Protein AF-A0AAD5QPG5-F1 (afdb_monomer)

Mean predicted aligned error: 18.12 Å

Secondary structure (DSSP, 8-state):
----PPP-TTTTT-----TTEEEEEETTEEEEEEPTTEEESSSSEEE--SS---SSGGGS-TTEEEETTEEEEPTTEEESSSSEEE--HHHH-TTSS-TTEEEEEETTEEEEEEPTTEEESSSSEEE--------S----------S------------TT--EEEEE-TTS-EEEEE-

Nearest PDB structures (foldseek):
  6pol-assembly3_F  TM=3.328E-01  e=3.725E-08  Homo sapiens
  6pog-assembly1_B  TM=3.801E-01  e=4.216E-07  Homo sapiens
  5fm9-assembly1_A-2  TM=3.749E-01  e=2.981E-07  Homo sapiens
  5fma-assembly2_B  TM=3.651E-01  e=1.893E-06  Homo sapiens
  5fma-assembly1_A  TM=3.659E-01  e=2.837E-06  Homo sapiens

Radius of gyration: 33.62 Å; Cα contacts (8 Å, |Δi|>4): 280; chains: 1; bounding box: 67×46×99 Å

Foldseek 3Di:
DPPPDADFCQVVVVDQFDPQWDWAGDRPGIATGGHQQWDDRRNDTDGNDNDQQPCDPPQFDPQWDDDSSQTDGHAQWDDRRNDTDGDFCVVVPVLPFDPQWDWAGDRNGIATGGHPQWDDRRRDTDGDPPPPPPPDDDDDDDDPDDDDDDDDDDDDDDDPDWDWDWDQDPVRDTDTDTD

Sequence (179 aa):
MNKCADIDECRGYTAVCDRNAWCTNTIGSYQCECMAAYRGDGSHCTFVGLGRSSLDCRDCSPNATCENGICQCKPGFEGDGFNCTDVNECFRMPYACDKNAECLNREGSYICSCLPGYAGNGYNCTKTKIANNFGTTDAMEDHVISSLIWKHVSKCVRLQTFWLELAIGSNGTILIILR

pLDDT: mean 76.16, std 22.29, range [29.84, 98.25]

Solvent-accessible surface area (backbone atoms only — not comparable to full-atom values): 11162 Å² total; per-residue (Å²): 134,89,74,84,74,73,72,55,35,61,81,68,70,70,55,79,53,20,97,52,31,48,70,45,66,44,92,86,49,69,48,42,44,37,33,92,34,34,47,63,78,4,54,52,45,47,83,62,40,99,65,85,56,36,85,51,63,83,68,38,18,94,48,29,46,68,57,97,28,42,42,38,41,34,80,3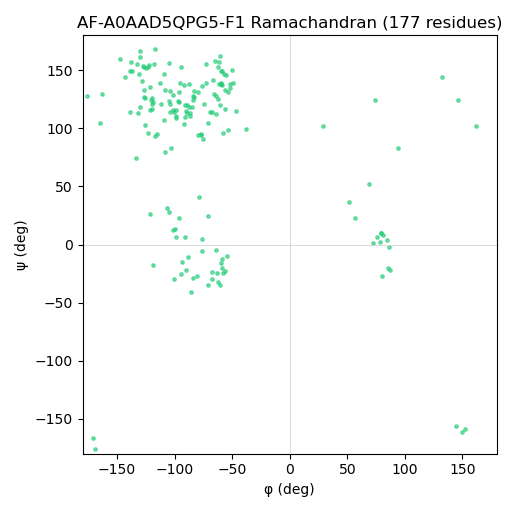9,34,43,69,76,4,51,56,39,44,67,43,53,49,59,77,75,33,90,71,73,36,20,94,54,26,48,67,43,66,44,91,47,39,69,47,39,43,36,34,94,66,34,45,65,73,3,61,52,50,43,76,52,86,72,73,74,91,60,70,98,78,80,78,90,74,89,77,82,89,80,87,82,90,81,88,86,83,88,81,89,79,93,62,90,94,54,58,78,50,78,46,74,46,99,84,74,48,76,48,79,50,86,98

Structure (mmCIF, N/CA/C/O backbone):
data_AF-A0AAD5QPG5-F1
#
_entry.id   AF-A0AAD5QPG5-F1
#
loop_
_atom_site.group_PDB
_atom_site.id
_atom_site.type_symbol
_atom_site.label_atom_id
_atom_site.label_alt_id
_atom_site.label_comp_id
_atom_site.label_asym_id
_atom_site.label_entity_id
_atom_site.label_seq_id
_atom_site.pdbx_PDB_ins_code
_atom_site.Cartn_x
_atom_site.Cartn_y
_atom_site.Cartn_z
_atom_site.occupancy
_atom_site.B_iso_or_equiv
_atom_site.auth_seq_id
_atom_site.auth_comp_id
_atom_site.auth_asym_id
_atom_site.auth_atom_id
_atom_site.pdbx_PDB_model_num
ATOM 1 N N . MET A 1 1 ? 42.493 4.218 -49.058 1.00 46.00 1 MET A N 1
ATOM 2 C CA . MET A 1 1 ? 41.850 4.348 -47.733 1.00 46.00 1 MET A CA 1
ATOM 3 C C . 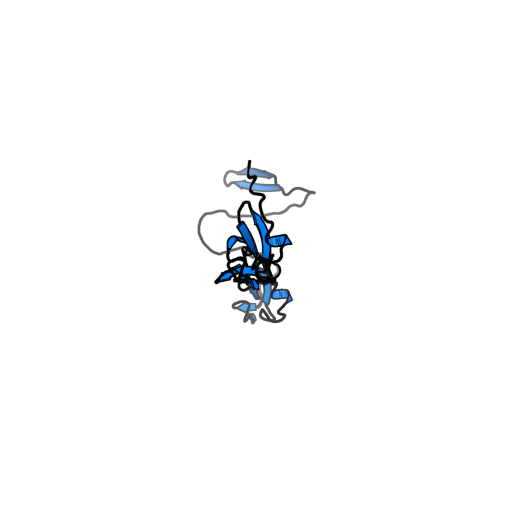MET A 1 1 ? 40.455 3.753 -47.832 1.00 46.00 1 MET A C 1
ATOM 5 O O . MET A 1 1 ? 39.558 4.441 -48.299 1.00 46.00 1 MET A O 1
ATOM 9 N N . ASN A 1 2 ? 40.270 2.489 -47.446 1.00 60.56 2 ASN A N 1
ATOM 10 C CA . ASN A 1 2 ? 38.920 1.956 -47.255 1.00 60.56 2 ASN A CA 1
ATOM 11 C C . ASN A 1 2 ? 38.420 2.492 -45.918 1.00 60.56 2 ASN A C 1
ATOM 13 O O . ASN A 1 2 ? 38.755 1.955 -44.865 1.00 60.56 2 ASN A O 1
ATOM 17 N N . LYS A 1 3 ? 37.692 3.609 -45.957 1.00 68.69 3 LYS A N 1
ATOM 18 C CA . LYS A 1 3 ? 36.886 4.011 -44.809 1.00 68.69 3 LYS A CA 1
ATOM 19 C C . LYS A 1 3 ? 35.732 3.022 -44.748 1.00 68.69 3 LYS A C 1
ATOM 21 O O . LYS A 1 3 ? 34.846 3.075 -45.594 1.00 68.69 3 LYS A O 1
ATOM 26 N N . CYS A 1 4 ? 35.796 2.092 -43.802 1.00 79.50 4 CYS A N 1
ATOM 27 C CA . CYS A 1 4 ? 34.631 1.294 -43.459 1.00 79.50 4 CYS A CA 1
ATOM 28 C C . CYS A 1 4 ? 33.597 2.274 -42.898 1.00 79.50 4 CYS A C 1
ATOM 30 O O . CYS A 1 4 ? 33.862 2.927 -41.886 1.00 79.50 4 CYS A O 1
ATOM 32 N N . ALA A 1 5 ? 32.504 2.472 -43.628 1.00 85.38 5 ALA A N 1
ATOM 33 C CA . ALA A 1 5 ? 31.367 3.222 -43.128 1.00 85.38 5 ALA A CA 1
ATOM 34 C C . ALA A 1 5 ? 30.521 2.262 -42.297 1.00 85.38 5 ALA A C 1
ATOM 36 O O . ALA A 1 5 ? 30.254 1.143 -42.735 1.00 85.38 5 ALA A O 1
ATOM 37 N N . ASP A 1 6 ? 30.150 2.705 -41.104 1.00 90.31 6 ASP A N 1
ATOM 38 C CA . ASP A 1 6 ? 29.214 1.986 -40.254 1.00 90.31 6 ASP A CA 1
ATOM 39 C C . ASP A 1 6 ? 27.854 1.867 -40.954 1.00 90.31 6 ASP A C 1
ATOM 41 O O . ASP A 1 6 ? 27.405 2.813 -41.614 1.00 90.31 6 ASP A O 1
ATOM 45 N N . ILE A 1 7 ? 27.232 0.697 -40.851 1.00 90.00 7 ILE A N 1
ATOM 46 C CA . ILE A 1 7 ? 25.901 0.450 -41.401 1.00 90.00 7 ILE A CA 1
ATOM 47 C C . ILE A 1 7 ? 24.920 0.654 -40.258 1.00 90.00 7 ILE A C 1
ATOM 49 O O . ILE A 1 7 ? 25.023 -0.022 -39.254 1.00 90.00 7 ILE A O 1
ATOM 53 N N . ASP A 1 8 ? 23.955 1.557 -40.423 1.00 91.81 8 ASP A N 1
ATOM 54 C CA . ASP A 1 8 ? 22.910 1.749 -39.416 1.00 91.81 8 ASP A CA 1
ATOM 55 C C . ASP A 1 8 ? 21.843 0.655 -39.557 1.00 91.81 8 ASP A C 1
ATOM 57 O O . ASP A 1 8 ? 20.918 0.774 -40.373 1.00 91.81 8 ASP A O 1
ATOM 61 N N . GLU A 1 9 ? 21.967 -0.430 -38.787 1.00 93.81 9 GLU A N 1
ATOM 62 C CA . GLU A 1 9 ? 21.029 -1.556 -38.873 1.00 93.81 9 GLU A CA 1
ATOM 63 C C . GLU A 1 9 ? 19.614 -1.195 -38.393 1.00 93.81 9 GLU A C 1
ATOM 65 O O . GLU A 1 9 ? 18.638 -1.816 -38.831 1.00 93.81 9 GLU A O 1
ATOM 70 N N . CYS A 1 10 ? 19.479 -0.165 -37.547 1.00 93.38 10 CYS A N 1
ATOM 71 C CA . CYS A 1 10 ? 18.187 0.329 -37.071 1.00 93.38 10 CYS A CA 1
ATOM 72 C C . CYS A 1 10 ? 17.409 1.053 -38.183 1.00 93.38 10 CYS A C 1
ATOM 74 O O . CYS A 1 10 ? 16.182 0.957 -38.242 1.00 93.38 10 CYS A O 1
ATOM 76 N N . ARG A 1 11 ? 18.100 1.759 -39.090 1.00 89.75 11 ARG A N 1
ATOM 77 C CA . ARG A 1 11 ? 17.489 2.395 -40.278 1.00 89.75 11 ARG A CA 1
ATOM 78 C C . ARG A 1 11 ? 17.339 1.445 -41.458 1.00 89.75 11 ARG A C 1
ATOM 80 O O . ARG A 1 11 ? 16.443 1.630 -42.277 1.00 89.75 11 ARG A O 1
ATOM 87 N N . GLY A 1 12 ? 18.223 0.454 -41.554 1.00 80.31 12 GLY A N 1
ATOM 88 C CA . GLY A 1 12 ? 18.212 -0.562 -42.606 1.00 80.31 12 GLY A CA 1
ATOM 89 C C . GLY A 1 12 ? 17.138 -1.641 -42.439 1.00 80.31 12 GLY A C 1
ATOM 90 O O . GLY A 1 12 ? 16.997 -2.475 -43.330 1.00 80.31 12 GLY A O 1
ATOM 91 N N . TYR A 1 13 ? 16.392 -1.637 -41.325 1.00 74.06 13 TYR A N 1
ATOM 92 C CA . TYR A 1 13 ? 15.433 -2.683 -40.934 1.00 74.06 13 TYR A CA 1
ATOM 93 C C . TYR A 1 13 ? 16.050 -4.092 -40.843 1.00 74.06 13 TYR A C 1
ATOM 95 O O . TYR A 1 13 ? 15.342 -5.092 -40.944 1.00 74.06 13 TYR A O 1
ATOM 103 N N . THR A 1 14 ? 17.370 -4.183 -40.658 1.00 85.19 14 THR A N 1
ATOM 104 C CA . THR A 1 14 ? 18.089 -5.450 -40.452 1.00 85.19 14 THR A CA 1
ATOM 105 C C . THR A 1 14 ? 18.269 -5.780 -38.973 1.00 85.19 14 THR A C 1
ATOM 107 O O . THR A 1 14 ? 18.586 -6.921 -38.642 1.00 85.19 14 THR A O 1
ATOM 110 N N . ALA A 1 15 ? 18.061 -4.806 -38.081 1.00 87.81 15 ALA A N 1
ATOM 111 C CA . ALA A 1 15 ? 18.028 -5.037 -36.646 1.00 87.81 15 ALA A CA 1
ATOM 112 C C . ALA A 1 15 ? 16.831 -5.915 -36.242 1.00 87.81 15 ALA A C 1
ATOM 114 O O . ALA A 1 15 ? 15.687 -5.625 -36.597 1.00 87.81 15 ALA A O 1
ATOM 115 N N . VAL A 1 16 ? 17.088 -6.970 -35.464 1.00 91.00 16 VAL A N 1
ATOM 116 C CA . VAL A 1 16 ? 16.058 -7.879 -34.938 1.00 91.00 16 VAL A CA 1
ATOM 117 C C . VAL A 1 16 ? 15.804 -7.544 -33.468 1.00 91.00 16 VAL A C 1
ATOM 119 O O . VAL A 1 16 ? 16.375 -8.157 -32.571 1.00 91.00 16 VAL A O 1
ATOM 122 N N . CYS A 1 17 ? 14.959 -6.543 -33.227 1.00 94.31 17 CYS A N 1
ATOM 123 C CA . CYS A 1 17 ? 14.482 -6.194 -31.888 1.00 94.31 17 CYS A CA 1
ATOM 124 C C . CYS A 1 17 ? 13.034 -6.662 -31.681 1.00 94.31 17 CYS A C 1
ATOM 126 O O . CYS A 1 17 ? 12.265 -6.788 -32.639 1.00 94.31 17 CYS A O 1
ATOM 128 N N . ASP A 1 18 ? 12.639 -6.867 -30.424 1.00 95.56 18 ASP A N 1
ATOM 129 C CA . ASP A 1 18 ? 11.234 -7.057 -30.065 1.00 95.56 18 ASP A CA 1
ATOM 130 C C . ASP A 1 18 ? 10.413 -5.820 -30.474 1.00 95.56 18 ASP A C 1
ATOM 132 O O . ASP A 1 18 ? 10.892 -4.684 -30.423 1.00 95.56 18 ASP A O 1
ATOM 136 N N . ARG A 1 19 ? 9.134 -6.013 -30.815 1.00 93.38 19 ARG A N 1
ATOM 137 C CA . ARG A 1 19 ? 8.192 -4.913 -31.109 1.00 93.38 19 ARG A CA 1
ATOM 138 C C . ARG A 1 19 ? 8.067 -3.891 -29.972 1.00 93.38 19 ARG A C 1
ATOM 140 O O . ARG A 1 19 ? 7.634 -2.769 -30.213 1.00 93.38 19 ARG A O 1
ATOM 147 N N . ASN A 1 20 ? 8.400 -4.289 -28.746 1.00 93.44 20 ASN A N 1
ATOM 148 C CA . ASN A 1 20 ? 8.376 -3.454 -27.555 1.00 93.44 20 ASN A CA 1
ATOM 149 C C . ASN A 1 20 ? 9.796 -3.065 -27.101 1.00 93.44 20 ASN A C 1
ATOM 151 O O . ASN A 1 20 ? 10.021 -2.899 -25.903 1.00 93.44 20 ASN A O 1
ATOM 155 N N . ALA A 1 21 ? 10.752 -2.922 -28.025 1.00 94.81 21 ALA A N 1
ATOM 156 C CA . ALA A 1 21 ? 12.109 -2.433 -27.770 1.00 94.81 21 ALA A CA 1
ATOM 157 C C . ALA A 1 21 ? 12.501 -1.255 -28.686 1.00 94.81 21 ALA A C 1
ATOM 159 O O . ALA A 1 21 ? 12.007 -1.120 -29.805 1.00 94.81 21 ALA A O 1
ATOM 160 N N . TRP A 1 22 ? 13.405 -0.397 -28.209 1.00 94.25 22 TRP A N 1
ATOM 161 C CA . TRP A 1 22 ? 14.096 0.629 -28.989 1.00 94.25 22 TRP A CA 1
ATOM 162 C C . TRP A 1 22 ? 15.420 0.087 -29.533 1.00 94.25 22 TRP A C 1
ATOM 164 O O . TRP A 1 22 ? 16.165 -0.574 -28.814 1.00 94.25 22 TRP A O 1
ATOM 174 N N . CYS A 1 23 ? 15.722 0.400 -30.793 1.00 95.69 23 CYS A N 1
ATOM 175 C CA . CYS A 1 23 ? 16.995 0.069 -31.430 1.00 95.69 23 CYS A CA 1
ATOM 176 C C . CYS A 1 23 ? 17.946 1.265 -31.358 1.00 95.69 23 CYS A C 1
ATOM 178 O O . CYS A 1 23 ? 17.571 2.377 -31.737 1.00 95.69 23 CYS A O 1
ATOM 180 N N . THR A 1 24 ? 19.179 1.024 -30.919 1.00 95.50 24 THR A N 1
ATOM 181 C CA . THR A 1 24 ? 20.271 2.000 -30.925 1.00 95.50 24 THR A CA 1
ATOM 182 C C . THR A 1 24 ? 21.414 1.467 -31.776 1.00 95.50 24 THR A C 1
ATOM 184 O O . THR A 1 24 ? 21.963 0.403 -31.490 1.00 95.50 24 THR A O 1
ATOM 187 N N . ASN A 1 25 ? 21.778 2.211 -32.820 1.00 94.12 25 ASN A N 1
ATOM 188 C CA . ASN A 1 25 ? 22.908 1.867 -33.673 1.00 94.12 25 ASN A CA 1
ATOM 189 C C . ASN A 1 25 ? 24.234 2.119 -32.944 1.00 94.12 25 ASN A C 1
ATOM 191 O O . ASN A 1 25 ? 24.401 3.146 -32.280 1.00 94.12 25 ASN A O 1
ATOM 195 N N . THR A 1 26 ? 25.189 1.212 -33.099 1.00 93.75 26 THR A N 1
ATOM 196 C CA . THR A 1 26 ? 26.534 1.312 -32.523 1.00 93.75 26 THR A CA 1
ATOM 197 C C . THR A 1 26 ? 27.581 1.054 -33.604 1.00 93.75 26 THR A C 1
ATOM 199 O O . THR A 1 26 ? 27.287 0.489 -34.643 1.00 93.75 26 THR A O 1
ATOM 202 N N . ILE A 1 27 ? 28.835 1.455 -33.392 1.00 92.38 27 ILE A N 1
ATOM 203 C CA . ILE A 1 27 ? 29.861 1.210 -34.415 1.00 92.38 27 ILE A CA 1
ATOM 204 C C . ILE A 1 27 ? 30.113 -0.300 -34.533 1.00 92.38 27 ILE A C 1
ATOM 206 O O . ILE A 1 27 ? 30.642 -0.914 -33.604 1.00 92.38 27 ILE A O 1
ATOM 210 N N . GLY A 1 28 ? 29.775 -0.873 -35.687 1.00 89.12 28 GLY A N 1
ATOM 211 C CA . GLY A 1 28 ? 29.936 -2.288 -36.008 1.00 89.12 28 GLY A CA 1
ATOM 212 C C . GLY A 1 28 ? 28.848 -3.220 -35.463 1.00 89.12 28 GLY A C 1
ATOM 213 O O . GLY A 1 28 ? 29.053 -4.433 -35.530 1.00 89.12 28 GLY A O 1
ATOM 214 N N . SER A 1 29 ? 27.752 -2.699 -34.893 1.00 92.06 29 SER A N 1
ATOM 215 C CA . SER A 1 29 ? 26.613 -3.492 -34.395 1.00 92.06 29 SER A CA 1
ATOM 216 C C . SER A 1 29 ? 25.413 -2.597 -34.049 1.00 92.06 29 SER A C 1
ATOM 218 O O . SER A 1 29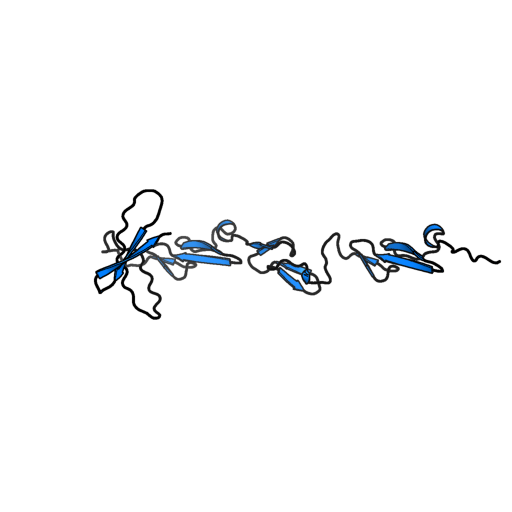 ? 25.493 -1.379 -34.071 1.00 92.06 29 SER A O 1
ATOM 220 N N . TYR A 1 30 ? 24.345 -3.177 -33.516 1.00 94.25 30 TYR A N 1
ATOM 221 C CA . TYR A 1 30 ? 23.256 -2.454 -32.860 1.00 94.25 30 TYR A CA 1
ATOM 222 C C . TYR A 1 30 ? 22.940 -3.059 -31.486 1.00 94.25 30 TYR A C 1
ATOM 224 O O . TYR A 1 30 ? 23.392 -4.157 -31.150 1.00 94.25 30 TYR A O 1
ATOM 232 N N . GLN A 1 31 ? 22.169 -2.330 -30.681 1.00 95.12 31 GLN A N 1
ATOM 233 C CA . GLN A 1 31 ? 21.637 -2.778 -29.395 1.00 95.12 31 GLN A CA 1
ATOM 234 C C . GLN A 1 31 ? 20.126 -2.555 -29.343 1.00 95.12 31 GLN A C 1
ATOM 236 O O . GLN A 1 31 ? 19.629 -1.530 -29.811 1.00 95.12 31 GLN A O 1
ATOM 241 N N . CYS A 1 32 ? 19.404 -3.506 -28.753 1.00 96.50 32 CYS A N 1
ATOM 242 C CA . CYS A 1 32 ? 17.973 -3.401 -28.492 1.00 96.50 32 CYS A CA 1
ATOM 243 C C . CYS A 1 32 ? 17.746 -3.220 -26.987 1.00 96.50 32 CYS A C 1
ATOM 245 O O . CYS A 1 32 ? 18.293 -3.973 -26.184 1.00 96.50 32 CYS A O 1
ATOM 247 N N . GLU A 1 33 ? 16.909 -2.264 -26.601 1.00 93.56 33 GLU A N 1
ATOM 248 C CA . GLU A 1 33 ? 16.535 -2.026 -25.205 1.00 93.56 33 GLU A CA 1
ATOM 249 C C . GLU A 1 33 ? 15.012 -2.040 -25.074 1.00 93.56 33 GLU A C 1
ATOM 251 O O . GLU A 1 33 ? 14.323 -1.323 -25.796 1.00 93.56 33 GLU A O 1
ATOM 256 N N . CYS A 1 34 ? 14.457 -2.857 -24.173 1.00 91.38 34 CYS A N 1
ATOM 257 C CA . CYS A 1 34 ? 13.007 -2.902 -23.980 1.00 91.38 34 CYS A CA 1
ATOM 258 C C . CYS A 1 34 ? 12.457 -1.521 -23.581 1.00 91.38 34 CYS A C 1
ATOM 260 O O . CYS A 1 34 ? 13.012 -0.836 -22.722 1.00 91.38 34 CYS A O 1
ATOM 262 N N . MET A 1 35 ? 11.327 -1.139 -24.176 1.00 87.88 35 MET A N 1
ATOM 263 C CA . MET A 1 35 ? 10.617 0.098 -23.865 1.00 87.88 35 MET A CA 1
ATOM 264 C C . MET A 1 35 ? 10.170 0.122 -22.398 1.00 87.88 35 MET A C 1
ATOM 266 O O . MET A 1 35 ? 10.061 -0.914 -21.731 1.00 87.88 35 MET A O 1
ATOM 270 N N . ALA A 1 36 ? 9.839 1.316 -21.900 1.00 80.62 36 ALA A N 1
ATOM 271 C CA . ALA A 1 36 ? 9.205 1.465 -20.593 1.00 80.62 36 ALA A CA 1
ATOM 272 C C . ALA A 1 36 ? 8.013 0.504 -20.465 1.00 80.62 36 ALA A C 1
ATOM 274 O O . ALA A 1 36 ? 7.247 0.353 -21.415 1.00 80.62 36 ALA A O 1
ATOM 275 N N . ALA A 1 37 ? 7.864 -0.122 -19.293 1.00 72.81 37 ALA A N 1
ATOM 276 C CA . ALA A 1 37 ? 6.900 -1.192 -19.017 1.00 72.81 37 ALA A CA 1
ATOM 277 C C . ALA A 1 37 ? 7.223 -2.582 -19.573 1.00 72.81 37 ALA A C 1
ATOM 279 O O . ALA A 1 37 ? 6.384 -3.469 -19.427 1.00 72.81 37 ALA A O 1
ATOM 280 N N . TYR A 1 38 ? 8.397 -2.805 -20.167 1.00 81.50 38 TYR A N 1
ATOM 281 C CA . TYR A 1 38 ? 8.808 -4.112 -20.678 1.00 81.50 38 TYR A CA 1
ATOM 282 C C . TYR A 1 38 ? 10.185 -4.535 -20.144 1.00 81.50 38 TYR A C 1
ATOM 284 O O . TYR A 1 38 ? 11.024 -3.708 -19.769 1.00 81.50 38 TYR A O 1
ATOM 292 N N . ARG A 1 39 ? 10.423 -5.850 -20.083 1.00 82.69 39 ARG A N 1
ATOM 293 C CA . ARG A 1 39 ? 11.698 -6.450 -19.655 1.00 82.69 39 ARG A CA 1
ATOM 294 C C . ARG A 1 39 ? 12.077 -7.638 -20.525 1.00 82.69 39 ARG A C 1
ATOM 296 O O . ARG A 1 39 ? 11.200 -8.346 -21.009 1.00 82.69 39 ARG A O 1
ATOM 303 N N . GLY A 1 40 ? 13.381 -7.847 -20.668 1.00 86.56 40 GLY A N 1
ATOM 304 C CA . GLY A 1 40 ? 13.965 -8.927 -21.450 1.00 86.56 40 GLY A CA 1
ATOM 305 C C . GLY A 1 40 ? 15.310 -8.521 -22.043 1.00 86.56 40 GLY A C 1
ATOM 306 O O . GLY A 1 40 ? 15.927 -7.568 -21.569 1.00 86.56 40 GLY A O 1
ATOM 307 N N . ASP A 1 41 ? 15.760 -9.241 -23.065 1.00 89.69 41 ASP A N 1
ATOM 308 C CA . ASP A 1 41 ? 17.069 -9.046 -23.707 1.00 89.69 41 ASP A CA 1
ATOM 309 C C . ASP A 1 41 ? 17.042 -8.061 -24.894 1.00 89.69 41 ASP A C 1
ATOM 311 O O . ASP A 1 41 ? 18.031 -7.912 -25.607 1.00 89.69 41 ASP A O 1
ATOM 315 N N . GLY A 1 42 ? 15.903 -7.401 -25.126 1.00 92.19 42 GLY A N 1
ATOM 316 C CA . GLY A 1 42 ? 15.689 -6.490 -26.252 1.00 92.19 42 GLY A CA 1
ATOM 317 C C . GLY A 1 42 ? 15.235 -7.179 -27.545 1.00 92.19 42 GLY A C 1
ATOM 318 O O . GLY A 1 42 ? 14.619 -6.522 -28.382 1.00 92.19 42 GLY A O 1
ATOM 319 N N . SER A 1 43 ? 15.458 -8.489 -27.693 1.00 92.31 43 SER A N 1
ATOM 320 C CA . SER A 1 43 ? 14.916 -9.319 -28.784 1.00 92.31 43 SER A CA 1
ATOM 321 C C . SER A 1 43 ? 13.609 -10.022 -28.395 1.00 92.31 43 SER A C 1
ATOM 323 O O . SER A 1 43 ? 12.752 -10.269 -29.243 1.00 92.31 43 SER A O 1
ATOM 325 N N . HIS A 1 44 ? 13.423 -10.248 -27.094 1.00 90.88 44 HIS A N 1
ATOM 326 C CA . HIS A 1 44 ? 12.192 -10.714 -26.475 1.00 90.88 44 HIS A CA 1
ATOM 327 C C . HIS A 1 44 ? 11.865 -9.832 -25.273 1.00 90.88 44 HIS A C 1
ATOM 329 O O . HIS A 1 44 ? 12.579 -9.859 -24.275 1.00 90.88 44 HIS A O 1
ATOM 335 N N . CYS A 1 45 ? 10.782 -9.061 -25.348 1.00 89.94 45 CYS A N 1
ATOM 336 C CA . CYS A 1 45 ? 10.366 -8.134 -24.299 1.00 89.94 45 CYS A CA 1
ATOM 337 C C . CYS A 1 45 ? 8.956 -8.477 -23.803 1.00 89.94 45 CYS A C 1
ATOM 339 O O . CYS A 1 45 ? 7.969 -8.357 -24.529 1.00 89.94 45 CYS A O 1
ATOM 341 N N . THR A 1 46 ? 8.836 -8.861 -22.534 1.00 83.56 46 THR A N 1
ATOM 342 C CA . THR A 1 46 ? 7.548 -9.162 -21.893 1.00 83.56 46 THR A CA 1
ATOM 343 C C . THR A 1 46 ? 7.014 -7.946 -21.151 1.00 83.56 46 THR A C 1
ATOM 345 O O . THR A 1 46 ? 7.778 -7.243 -20.487 1.00 83.56 46 THR A O 1
ATOM 348 N N . PHE A 1 47 ? 5.706 -7.703 -21.249 1.00 78.88 47 PHE A N 1
ATOM 349 C CA . PHE A 1 47 ? 5.041 -6.620 -20.527 1.00 78.88 47 PHE A CA 1
ATOM 350 C C . PHE A 1 47 ? 5.120 -6.848 -19.013 1.00 78.88 47 PHE A C 1
ATOM 352 O O . PHE A 1 47 ? 4.742 -7.912 -18.527 1.00 78.88 47 PHE A O 1
ATOM 359 N N . VAL A 1 48 ? 5.586 -5.835 -18.284 1.00 70.69 48 VAL A N 1
ATOM 360 C CA . VAL A 1 48 ? 5.686 -5.818 -16.819 1.00 70.69 48 VAL A CA 1
ATOM 361 C C . VAL A 1 48 ? 4.842 -4.712 -16.161 1.00 70.69 48 VAL A C 1
ATOM 363 O O . VAL A 1 48 ? 4.501 -4.859 -14.997 1.00 70.69 48 VAL A O 1
ATOM 366 N N . GLY A 1 49 ? 4.402 -3.669 -16.886 1.00 61.84 49 GLY A N 1
ATOM 367 C CA . GLY A 1 49 ? 3.438 -2.671 -16.371 1.00 61.84 49 GLY A CA 1
ATOM 368 C C . GLY A 1 49 ? 3.823 -1.205 -16.613 1.00 61.84 49 GLY A C 1
ATOM 369 O O . GLY A 1 49 ? 4.998 -0.854 -16.554 1.00 61.84 49 GLY A O 1
ATOM 370 N N . LEU A 1 50 ? 2.839 -0.326 -16.877 1.00 62.34 50 LEU A N 1
ATOM 371 C CA . LEU A 1 50 ? 2.988 1.081 -17.338 1.00 62.34 50 LEU A CA 1
ATOM 372 C C . LEU A 1 50 ? 3.526 2.082 -16.291 1.00 62.34 50 LEU A C 1
ATOM 374 O O . LEU A 1 50 ? 3.328 3.290 -16.387 1.00 62.34 50 LEU A O 1
ATOM 378 N N . GLY A 1 51 ? 4.250 1.569 -15.310 1.00 56.94 51 GLY A N 1
ATOM 379 C CA . GLY A 1 51 ? 4.777 2.291 -14.171 1.00 56.94 51 GLY A CA 1
ATOM 380 C C . GLY A 1 51 ? 4.768 1.359 -12.972 1.00 56.94 51 GLY A C 1
ATOM 381 O O . GLY A 1 51 ? 3.718 0.846 -12.603 1.00 56.94 51 GLY A O 1
ATOM 382 N N . ARG A 1 52 ? 5.941 1.186 -12.357 1.00 53.22 52 ARG A N 1
ATOM 383 C CA . ARG A 1 52 ? 6.092 0.633 -11.005 1.00 53.22 52 ARG A CA 1
ATOM 384 C C . ARG A 1 52 ? 5.761 -0.858 -10.844 1.00 53.22 52 ARG A C 1
ATOM 386 O O . ARG A 1 52 ? 5.043 -1.257 -9.946 1.00 53.22 52 ARG A O 1
ATOM 393 N N . SER A 1 53 ? 6.348 -1.717 -11.661 1.00 50.78 53 SER A N 1
ATOM 394 C CA . SER A 1 53 ? 6.661 -3.079 -11.207 1.00 50.78 53 SER A CA 1
ATOM 395 C C . SER A 1 53 ? 8.170 -3.137 -11.058 1.00 50.78 53 SER A C 1
ATOM 397 O O . SER A 1 53 ? 8.923 -3.502 -11.970 1.00 50.78 53 SER A O 1
ATOM 399 N N . SER A 1 54 ? 8.618 -2.602 -9.934 1.00 53.34 54 SER A N 1
ATOM 400 C CA . SER A 1 54 ? 10.002 -2.634 -9.557 1.00 53.34 54 SER A CA 1
ATOM 401 C C . SER A 1 54 ? 10.338 -4.090 -9.232 1.00 53.34 54 SER A C 1
ATOM 403 O O . SER A 1 54 ? 9.910 -4.637 -8.227 1.00 53.34 54 SER A O 1
ATOM 405 N N . LEU A 1 55 ? 11.208 -4.719 -10.028 1.00 53.47 55 LEU A N 1
ATOM 406 C CA . LEU A 1 55 ? 11.979 -5.868 -9.519 1.00 53.47 55 LEU A CA 1
ATOM 407 C C . LEU A 1 55 ? 12.749 -5.497 -8.225 1.00 53.47 55 LEU A C 1
ATOM 409 O O . LEU A 1 55 ? 13.332 -6.349 -7.565 1.00 53.47 55 LEU A O 1
ATOM 413 N N . ASP A 1 56 ? 12.763 -4.204 -7.902 1.00 65.38 56 ASP A N 1
ATOM 414 C CA . ASP A 1 56 ? 13.403 -3.549 -6.792 1.00 65.38 56 ASP A CA 1
ATOM 415 C C . ASP A 1 56 ? 12.386 -3.050 -5.746 1.00 65.38 56 ASP A C 1
ATOM 417 O O . ASP A 1 56 ? 11.690 -2.052 -5.920 1.00 65.38 56 ASP A O 1
ATOM 421 N N . CYS A 1 57 ? 12.318 -3.718 -4.600 1.00 76.00 57 CYS A N 1
ATOM 422 C CA . CYS A 1 57 ? 11.412 -3.350 -3.510 1.00 76.00 57 CYS A CA 1
ATOM 423 C C . CYS A 1 57 ? 11.688 -1.968 -2.882 1.00 76.00 57 CYS A C 1
ATOM 425 O O . CYS A 1 57 ? 10.933 -1.542 -2.010 1.00 76.00 57 CYS A O 1
ATOM 427 N N . ARG A 1 58 ? 12.759 -1.268 -3.285 1.00 79.25 58 ARG A N 1
ATOM 428 C CA . ARG A 1 58 ? 13.118 0.058 -2.756 1.00 79.25 58 ARG A CA 1
ATOM 429 C C . ARG A 1 58 ? 12.078 1.142 -3.036 1.00 79.25 58 ARG A C 1
ATOM 431 O O . ARG A 1 58 ? 12.025 2.107 -2.281 1.00 79.25 58 ARG A O 1
ATOM 438 N N . ASP A 1 59 ? 11.263 0.974 -4.073 1.00 80.06 59 ASP A N 1
ATOM 439 C CA . ASP A 1 59 ? 10.258 1.970 -4.458 1.00 80.06 59 ASP A CA 1
ATOM 440 C C . ASP A 1 59 ? 8.907 1.783 -3.747 1.00 80.06 59 ASP A C 1
ATOM 442 O O . ASP A 1 59 ? 8.046 2.658 -3.844 1.00 80.06 59 ASP A O 1
ATOM 446 N N . CYS A 1 60 ? 8.691 0.665 -3.042 1.00 87.06 60 CYS A N 1
ATOM 447 C CA . CYS A 1 60 ? 7.429 0.418 -2.346 1.00 87.06 60 CYS A CA 1
ATOM 448 C C . CYS A 1 60 ? 7.169 1.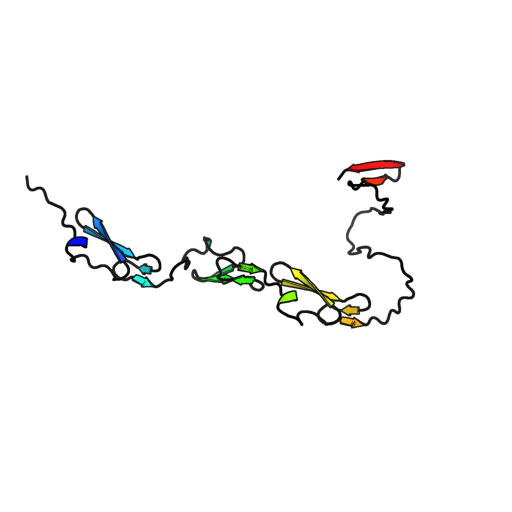464 -1.251 1.00 87.06 60 CYS A C 1
ATOM 450 O O . CYS A 1 60 ? 8.093 1.998 -0.632 1.00 87.06 60 CYS A O 1
ATOM 452 N N . SER A 1 61 ? 5.889 1.700 -0.948 1.00 92.25 61 SER A N 1
ATOM 453 C CA . SER A 1 61 ? 5.507 2.499 0.218 1.00 92.25 61 SER A CA 1
ATOM 454 C C . SER A 1 61 ? 6.130 1.915 1.499 1.00 92.25 61 SER A C 1
ATOM 456 O O . SER A 1 61 ? 6.176 0.690 1.642 1.00 92.25 61 SER A O 1
ATOM 458 N N . PRO A 1 62 ? 6.518 2.735 2.497 1.00 93.75 62 PRO A N 1
ATOM 459 C CA . PRO A 1 62 ? 6.915 2.219 3.814 1.00 93.75 62 PRO A CA 1
ATOM 460 C C . PRO A 1 62 ? 5.806 1.386 4.485 1.00 93.75 62 PRO A C 1
ATOM 462 O O . PRO A 1 62 ? 6.090 0.498 5.297 1.00 93.75 62 PRO A O 1
ATOM 465 N N . ASN A 1 63 ? 4.547 1.626 4.106 1.00 96.75 63 ASN A N 1
ATOM 466 C CA . ASN A 1 63 ? 3.373 0.895 4.575 1.00 96.75 63 ASN A CA 1
ATOM 467 C C . ASN A 1 63 ? 2.941 -0.229 3.615 1.00 96.75 63 ASN A C 1
ATOM 469 O O . ASN A 1 63 ? 1.798 -0.671 3.664 1.00 96.75 63 ASN A O 1
ATOM 473 N N . ALA A 1 64 ? 3.854 -0.737 2.781 1.00 94.75 64 ALA A N 1
ATOM 474 C CA . ALA A 1 64 ? 3.645 -1.903 1.926 1.00 94.75 64 ALA A CA 1
ATOM 475 C C . ALA A 1 64 ? 4.599 -3.063 2.260 1.00 94.75 64 ALA A C 1
ATOM 477 O O . ALA A 1 64 ? 5.676 -2.875 2.831 1.00 94.75 64 ALA A O 1
ATOM 478 N N . THR A 1 65 ? 4.187 -4.282 1.923 1.00 93.19 65 THR A N 1
ATOM 479 C CA . THR A 1 65 ? 5.046 -5.460 1.787 1.00 93.19 65 THR A CA 1
ATOM 480 C C . THR A 1 65 ? 5.469 -5.614 0.330 1.00 93.19 65 THR A C 1
ATOM 482 O O . THR A 1 65 ? 4.763 -5.179 -0.577 1.00 93.19 65 THR A O 1
ATOM 485 N N . CYS A 1 66 ? 6.629 -6.227 0.103 1.00 89.25 66 CYS A N 1
ATOM 486 C CA . CYS A 1 66 ? 7.116 -6.529 -1.237 1.00 89.25 66 CYS A CA 1
ATOM 487 C C . CYS A 1 66 ? 7.317 -8.034 -1.389 1.00 89.25 66 CYS A C 1
ATOM 489 O O . CYS A 1 66 ? 8.076 -8.632 -0.624 1.00 89.25 66 CYS A O 1
ATOM 491 N N . GLU A 1 67 ? 6.675 -8.627 -2.391 1.00 86.12 67 GLU A N 1
ATOM 492 C CA . GLU A 1 67 ? 6.865 -10.028 -2.759 1.00 86.12 67 GLU A CA 1
ATOM 493 C C . GLU A 1 67 ? 7.116 -10.125 -4.266 1.00 86.12 67 GLU A C 1
ATOM 495 O O . GLU A 1 67 ? 6.280 -9.721 -5.070 1.00 86.12 67 GLU A O 1
ATOM 500 N N . ASN A 1 68 ? 8.294 -10.621 -4.660 1.00 75.81 68 ASN A N 1
ATOM 501 C CA . ASN A 1 68 ? 8.704 -10.759 -6.067 1.00 75.81 68 ASN A CA 1
ATOM 502 C C . ASN A 1 68 ? 8.549 -9.470 -6.905 1.00 75.81 68 ASN A C 1
ATOM 504 O O . ASN A 1 68 ? 8.186 -9.523 -8.078 1.00 75.81 68 ASN A O 1
ATOM 508 N N . GLY A 1 69 ? 8.816 -8.307 -6.300 1.00 72.81 69 GLY A N 1
ATOM 509 C CA . GLY A 1 69 ? 8.686 -7.004 -6.964 1.00 72.81 69 GLY A CA 1
ATOM 510 C C . GLY A 1 69 ? 7.254 -6.466 -7.056 1.00 72.81 69 GLY A C 1
ATOM 511 O O . GLY A 1 69 ? 6.993 -5.484 -7.750 1.00 72.81 69 GLY A O 1
ATOM 512 N N . ILE A 1 70 ? 6.314 -7.105 -6.359 1.00 80.88 70 ILE A N 1
ATOM 513 C CA . ILE A 1 70 ? 4.935 -6.644 -6.223 1.00 80.88 70 ILE A CA 1
ATOM 514 C C . ILE A 1 70 ? 4.795 -5.983 -4.853 1.00 80.88 70 ILE A C 1
ATOM 516 O O . ILE A 1 70 ? 4.934 -6.648 -3.826 1.00 80.88 70 ILE A O 1
ATOM 520 N N . CYS A 1 71 ? 4.510 -4.679 -4.841 1.00 86.88 71 CYS A N 1
ATOM 521 C CA . CYS A 1 71 ? 4.193 -3.948 -3.619 1.00 86.88 71 CYS A CA 1
ATOM 522 C C . CYS A 1 71 ? 2.706 -4.124 -3.279 1.00 86.88 71 CYS A C 1
ATOM 524 O O . CYS A 1 71 ? 1.841 -3.859 -4.112 1.00 86.88 71 CYS A O 1
ATOM 526 N N . GLN A 1 72 ? 2.393 -4.534 -2.054 1.00 93.06 72 GLN A N 1
ATOM 527 C CA . GLN A 1 72 ? 1.023 -4.633 -1.546 1.00 93.06 72 GLN A CA 1
ATOM 528 C C . GLN A 1 72 ? 0.913 -3.860 -0.240 1.00 93.06 72 GLN A C 1
ATOM 530 O O . GLN A 1 72 ? 1.764 -4.007 0.631 1.00 93.06 72 GLN A O 1
ATOM 535 N N . CYS A 1 73 ? -0.119 -3.032 -0.078 1.00 96.25 73 CYS A N 1
ATOM 536 C CA . CYS A 1 73 ? -0.309 -2.313 1.180 1.00 96.25 73 CYS A CA 1
ATOM 537 C C . CYS A 1 73 ? -0.466 -3.293 2.352 1.00 96.25 73 CYS A C 1
ATOM 539 O O . CYS A 1 73 ? -1.128 -4.327 2.239 1.00 96.25 73 CYS A O 1
ATOM 541 N N . LYS A 1 74 ? 0.172 -2.968 3.480 1.00 97.31 74 LYS A N 1
ATOM 542 C CA . LYS A 1 74 ? 0.047 -3.724 4.728 1.00 97.31 74 LYS A CA 1
ATOM 543 C C . LYS A 1 74 ? -1.415 -3.703 5.206 1.00 97.31 74 LYS A C 1
ATOM 545 O O . LYS A 1 74 ? -2.153 -2.779 4.859 1.00 97.31 74 LYS A O 1
ATOM 550 N N . PRO A 1 75 ? -1.843 -4.679 6.030 1.00 96.25 75 PRO A N 1
ATOM 551 C CA . PRO A 1 75 ? -3.163 -4.639 6.658 1.00 96.25 75 PRO A CA 1
ATOM 552 C C . PRO A 1 75 ? -3.408 -3.304 7.378 1.00 96.25 75 PRO A C 1
ATOM 554 O O . PRO A 1 75 ? -2.497 -2.794 8.025 1.00 96.25 75 PRO A O 1
ATOM 557 N N . GLY A 1 76 ? -4.619 -2.755 7.243 1.00 96.12 76 GLY A N 1
ATOM 558 C CA . GLY A 1 76 ? -4.979 -1.429 7.772 1.00 96.12 76 GLY A CA 1
ATOM 559 C C . GLY A 1 76 ? -4.646 -0.256 6.841 1.00 96.12 76 GLY A C 1
ATOM 560 O O . GLY A 1 76 ? -4.980 0.879 7.148 1.00 96.12 76 GLY A O 1
ATOM 561 N N . PHE A 1 77 ? -4.033 -0.508 5.680 1.00 97.75 77 PHE A N 1
ATOM 562 C CA . PHE A 1 77 ? -3.733 0.517 4.679 1.00 97.75 77 PHE A CA 1
ATOM 563 C C . PHE A 1 77 ? -4.376 0.188 3.330 1.00 97.75 77 PHE A C 1
ATOM 565 O O . PHE A 1 77 ? -4.599 -0.976 2.992 1.00 97.75 77 PHE A O 1
ATOM 572 N N . GLU A 1 78 ? -4.635 1.215 2.526 1.00 95.88 78 GLU A N 1
ATOM 573 C CA . GLU A 1 78 ? -5.150 1.080 1.164 1.00 95.88 78 GLU A CA 1
ATOM 574 C C . GLU A 1 78 ? -4.377 1.937 0.163 1.00 95.88 78 GLU A C 1
ATOM 576 O O . GLU A 1 78 ? -3.754 2.934 0.529 1.00 95.88 78 GLU A O 1
ATOM 581 N N . GLY A 1 79 ? -4.404 1.533 -1.109 1.00 93.19 79 GLY A N 1
ATOM 582 C CA . GLY A 1 79 ? -3.702 2.220 -2.188 1.00 93.19 79 GLY A CA 1
ATOM 583 C C . GLY A 1 79 ? -3.148 1.265 -3.243 1.00 93.19 79 GLY A C 1
ATOM 584 O O . GLY A 1 79 ? -3.645 0.152 -3.409 1.00 93.19 79 GLY A O 1
ATOM 585 N N . ASP A 1 80 ? -2.116 1.708 -3.961 1.00 86.88 80 ASP A N 1
ATOM 586 C CA . ASP A 1 80 ? -1.512 0.993 -5.099 1.00 86.88 80 ASP A CA 1
ATOM 587 C C . ASP A 1 80 ? -0.230 0.210 -4.742 1.00 86.88 80 ASP A C 1
ATOM 589 O O . ASP A 1 80 ? 0.449 -0.301 -5.629 1.00 86.88 80 ASP A O 1
ATOM 593 N N . GLY A 1 81 ? 0.135 0.139 -3.455 1.00 89.12 81 GLY A N 1
ATOM 594 C CA . GLY A 1 81 ? 1.378 -0.481 -2.972 1.00 89.12 81 GLY A CA 1
ATOM 595 C C . GLY A 1 81 ? 2.592 0.461 -2.949 1.00 89.12 81 GLY A C 1
ATOM 596 O O . GLY A 1 81 ? 3.526 0.255 -2.174 1.00 89.12 81 GLY A O 1
ATOM 597 N N . PHE A 1 82 ? 2.571 1.541 -3.727 1.00 85.62 82 PHE A N 1
ATOM 598 C CA . PHE A 1 82 ? 3.618 2.571 -3.752 1.00 85.62 82 PHE A CA 1
ATOM 599 C C . PHE A 1 82 ? 3.215 3.807 -2.950 1.00 85.62 82 PHE A C 1
ATOM 601 O O . PHE A 1 82 ? 4.053 4.487 -2.361 1.00 85.62 82 PHE A O 1
ATOM 608 N N . ASN A 1 83 ? 1.917 4.069 -2.886 1.00 88.69 83 ASN A N 1
ATOM 609 C CA . ASN A 1 83 ? 1.289 5.024 -2.002 1.00 88.69 83 ASN A CA 1
ATOM 610 C C . ASN A 1 83 ? 0.199 4.291 -1.217 1.00 88.69 83 ASN A C 1
ATOM 612 O O . ASN A 1 83 ? -0.854 3.972 -1.763 1.00 88.69 83 ASN A O 1
ATOM 616 N N . CYS A 1 84 ? 0.498 3.981 0.043 1.00 96.19 84 CYS A N 1
ATOM 617 C CA . CYS A 1 84 ? -0.420 3.329 0.965 1.00 96.19 84 CYS A CA 1
ATOM 618 C C . CYS A 1 84 ? -0.797 4.319 2.060 1.00 96.19 84 CYS A C 1
ATOM 620 O O . CYS A 1 84 ? 0.073 4.812 2.783 1.00 96.19 84 CYS A O 1
ATOM 622 N N . THR A 1 85 ? -2.089 4.595 2.178 1.00 97.19 85 THR A N 1
ATOM 623 C CA . THR A 1 85 ? -2.654 5.488 3.187 1.00 97.19 85 THR A CA 1
ATOM 624 C C . THR A 1 85 ? -3.432 4.695 4.216 1.00 97.19 85 THR A C 1
ATOM 626 O O . THR A 1 85 ? -4.033 3.672 3.892 1.00 97.19 85 THR A O 1
ATOM 629 N N . ASP A 1 86 ? -3.398 5.171 5.454 1.00 98.25 86 ASP A N 1
ATOM 630 C CA . ASP A 1 86 ? -4.144 4.592 6.564 1.00 98.25 86 ASP A CA 1
ATOM 631 C C . ASP A 1 86 ? -5.646 4.525 6.254 1.00 98.25 86 ASP A C 1
ATOM 633 O O . ASP A 1 86 ? -6.234 5.500 5.772 1.00 98.25 86 ASP A O 1
ATOM 637 N N . VAL A 1 87 ? -6.261 3.375 6.515 1.00 97.44 87 VAL A N 1
ATOM 638 C CA . VAL A 1 87 ? -7.706 3.200 6.387 1.00 97.44 87 VAL A CA 1
ATOM 639 C C . VAL A 1 87 ? -8.339 3.598 7.703 1.00 97.44 87 VAL A C 1
ATOM 641 O O . VAL A 1 87 ? -8.143 2.926 8.699 1.00 97.44 87 VAL A O 1
ATOM 644 N N . ASN A 1 88 ? -9.192 4.619 7.694 1.00 97.12 88 ASN A N 1
ATOM 645 C CA . ASN A 1 88 ? -9.953 4.950 8.891 1.00 97.12 88 ASN A CA 1
ATOM 646 C C . ASN A 1 88 ? -11.127 3.981 9.085 1.00 97.12 88 ASN A C 1
ATOM 648 O O . ASN A 1 88 ? -12.212 4.187 8.524 1.00 97.12 88 ASN A O 1
ATOM 652 N N . GLU A 1 89 ? -10.939 2.925 9.879 1.00 96.69 89 GLU A N 1
ATOM 653 C CA . GLU A 1 89 ? -11.985 1.922 10.090 1.00 96.69 89 GLU A CA 1
ATOM 654 C C . GLU A 1 89 ? -13.178 2.478 10.867 1.00 96.69 89 GLU A C 1
ATOM 656 O O . GLU A 1 89 ? -14.305 2.067 10.601 1.00 96.69 89 GLU A O 1
ATOM 661 N N . CYS A 1 90 ? -12.979 3.467 11.743 1.00 95.88 90 CYS A N 1
ATOM 662 C CA . CYS A 1 90 ? -14.080 4.116 12.461 1.00 95.88 90 CYS A CA 1
ATOM 663 C C . CYS A 1 90 ? -15.065 4.819 11.515 1.00 95.88 90 CYS A C 1
ATOM 665 O O . CYS A 1 90 ? -16.260 4.885 11.799 1.00 95.88 90 CYS A O 1
ATOM 667 N N . PHE A 1 91 ? -14.577 5.345 10.387 1.00 95.31 91 PHE A N 1
ATOM 668 C CA . PHE A 1 91 ? -15.426 5.948 9.358 1.00 95.31 91 PHE A CA 1
ATOM 669 C C . PHE A 1 91 ? -15.961 4.909 8.369 1.00 95.31 91 PHE A C 1
ATOM 671 O O . PHE A 1 91 ? -17.119 4.961 7.955 1.00 95.31 91 PHE A O 1
ATOM 678 N N . ARG A 1 92 ? -15.112 3.958 7.973 1.00 94.25 92 ARG A N 1
ATOM 679 C CA . ARG A 1 92 ? -15.414 2.996 6.910 1.00 94.25 92 ARG A CA 1
ATOM 680 C C . ARG A 1 92 ? -16.284 1.826 7.380 1.00 94.25 92 ARG A C 1
ATOM 682 O O . ARG A 1 92 ? -17.002 1.239 6.572 1.00 94.25 92 ARG A O 1
ATOM 689 N N . MET A 1 93 ? -16.223 1.479 8.664 1.00 92.75 93 MET A N 1
ATOM 690 C CA . MET A 1 93 ? -16.924 0.349 9.273 1.00 92.75 93 MET A CA 1
ATOM 691 C C . MET A 1 93 ? -17.808 0.840 10.434 1.00 92.75 93 MET A C 1
ATOM 693 O O . MET A 1 93 ? -17.352 0.927 11.572 1.00 92.75 93 MET A O 1
ATOM 697 N N . PRO A 1 94 ? -19.110 1.091 10.197 1.00 84.31 94 PRO A N 1
ATOM 698 C CA . PRO A 1 94 ? -20.029 1.619 11.216 1.00 84.31 94 PRO A CA 1
ATOM 699 C C . PRO A 1 94 ? -20.195 0.742 12.469 1.00 84.31 94 PRO A C 1
ATOM 701 O O . PRO A 1 94 ? -20.720 1.202 13.478 1.00 84.31 94 PRO A O 1
ATOM 704 N N . TYR A 1 95 ? -19.780 -0.526 12.396 1.00 91.31 95 TYR A N 1
ATOM 705 C CA . TYR A 1 95 ? -19.896 -1.524 13.463 1.00 91.31 95 TYR A CA 1
ATOM 706 C C . TYR A 1 95 ? -18.532 -2.088 13.885 1.00 91.31 95 TYR A C 1
ATOM 708 O O . TYR A 1 95 ? -18.452 -3.226 14.339 1.00 91.31 95 TYR A O 1
ATOM 716 N N . ALA A 1 96 ? -17.457 -1.316 13.694 1.00 92.44 96 ALA A N 1
ATOM 717 C CA . ALA A 1 96 ? -16.110 -1.705 14.110 1.00 9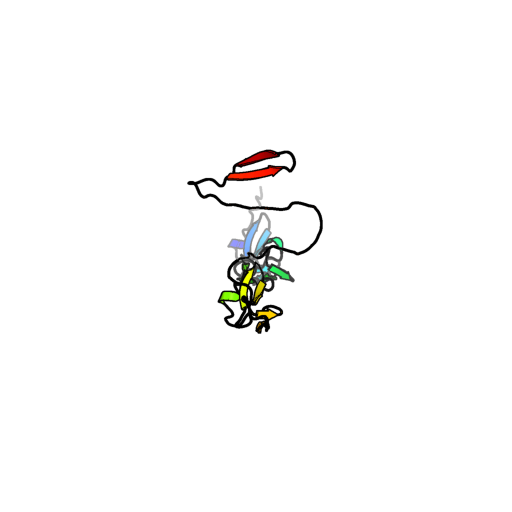2.44 96 ALA A CA 1
ATOM 718 C C . ALA A 1 96 ? -16.013 -1.940 15.632 1.00 92.44 96 ALA A C 1
ATOM 720 O O . ALA A 1 96 ? -15.317 -2.847 16.079 1.00 92.44 96 ALA A O 1
ATOM 721 N N . CYS A 1 97 ? -16.755 -1.153 16.418 1.00 97.31 97 CYS A N 1
ATOM 722 C CA . CYS A 1 97 ? -16.813 -1.229 17.878 1.00 97.31 97 CYS A CA 1
ATOM 723 C C . CYS A 1 97 ? -18.217 -1.597 18.382 1.00 97.31 97 CYS A C 1
ATOM 725 O O . CYS A 1 97 ? -19.200 -1.532 17.638 1.00 97.31 97 CYS A O 1
ATOM 727 N N . ASP A 1 98 ? -18.328 -1.938 19.673 1.00 97.50 98 ASP A N 1
ATOM 728 C CA . ASP A 1 98 ? -19.629 -2.054 20.338 1.00 97.50 98 ASP A CA 1
ATOM 729 C C . ASP A 1 98 ? -20.399 -0.730 20.220 1.00 97.50 98 ASP A C 1
ATOM 731 O O . ASP A 1 98 ? -19.822 0.354 20.282 1.00 97.50 98 ASP A O 1
ATOM 735 N N . LYS A 1 99 ? -21.728 -0.795 20.119 1.00 96.50 99 LYS A N 1
ATOM 736 C CA . LYS A 1 99 ? -22.585 0.402 20.080 1.00 96.50 99 LYS A CA 1
ATOM 737 C C . LYS A 1 99 ? -22.443 1.309 21.315 1.00 96.50 99 LYS A C 1
ATOM 739 O O . LYS A 1 99 ? -22.855 2.462 21.267 1.00 96.50 99 LYS A O 1
ATOM 744 N N . ASN A 1 100 ? -21.936 0.775 22.430 1.00 96.75 100 ASN A N 1
ATOM 745 C CA . ASN A 1 100 ? -21.634 1.508 23.659 1.00 96.75 100 ASN A CA 1
ATOM 746 C C . ASN A 1 100 ? -20.123 1.727 23.839 1.00 96.75 100 ASN A C 1
ATOM 748 O O . ASN A 1 100 ? -19.649 1.812 24.973 1.00 96.75 100 ASN A O 1
ATOM 752 N N . ALA A 1 101 ? -19.366 1.785 22.747 1.00 97.31 101 ALA A N 1
ATOM 753 C CA . ALA A 1 101 ? -17.955 2.128 22.730 1.00 97.31 101 ALA A CA 1
ATOM 754 C C . ALA A 1 101 ? -17.683 3.300 21.783 1.00 97.31 101 ALA A C 1
ATOM 756 O O . ALA A 1 101 ? -18.384 3.511 20.795 1.00 97.31 101 ALA A O 1
ATOM 757 N N . GLU A 1 102 ? -16.642 4.056 22.099 1.00 96.19 102 GLU A N 1
ATOM 758 C CA . GLU A 1 102 ? -16.032 5.039 21.216 1.00 96.19 102 GLU A CA 1
ATOM 759 C C . GLU A 1 102 ? -14.960 4.360 20.355 1.00 96.19 102 GLU A C 1
ATOM 761 O O . GLU A 1 102 ? -14.185 3.540 20.856 1.00 96.19 102 GLU A O 1
ATOM 766 N N . CYS A 1 103 ? -14.921 4.708 19.067 1.00 97.62 103 CYS A N 1
ATOM 767 C CA . CYS A 1 103 ? -13.901 4.257 18.124 1.00 97.62 103 CYS A CA 1
ATOM 768 C C . CYS A 1 103 ? -12.859 5.356 17.908 1.00 97.62 103 CYS A C 1
ATOM 770 O O . CYS A 1 103 ? -13.213 6.486 17.567 1.00 97.62 103 CYS A O 1
ATOM 772 N N . LEU A 1 104 ? -11.581 5.011 18.050 1.00 96.56 104 LEU A N 1
ATOM 773 C CA . LEU A 1 104 ? -10.446 5.887 17.782 1.00 96.56 104 LEU A CA 1
ATOM 774 C C . LEU A 1 104 ? -9.561 5.279 16.692 1.00 96.56 104 LEU A C 1
ATOM 776 O O . LEU A 1 104 ? -8.941 4.236 16.907 1.00 96.56 104 LEU A O 1
ATOM 780 N N . ASN A 1 105 ? -9.453 5.974 15.561 1.00 97.00 105 ASN A N 1
ATOM 781 C CA . ASN A 1 105 ? -8.563 5.581 14.475 1.00 97.00 105 ASN A CA 1
ATOM 782 C C . ASN A 1 105 ? -7.087 5.703 14.881 1.00 97.00 105 ASN A C 1
ATOM 784 O O . ASN A 1 105 ? -6.707 6.664 15.560 1.00 97.00 105 ASN A O 1
ATOM 788 N N . ARG A 1 106 ? -6.248 4.766 14.442 1.00 96.44 106 ARG A N 1
ATOM 789 C CA . ARG A 1 106 ? -4.793 4.786 14.618 1.00 96.44 106 ARG A CA 1
ATOM 790 C C . ARG A 1 106 ? -4.113 4.349 13.328 1.00 96.44 106 ARG A C 1
ATOM 792 O O . ARG A 1 106 ? -4.679 3.639 12.526 1.00 96.44 106 ARG A O 1
ATOM 799 N N . GLU A 1 107 ? -2.863 4.739 13.139 1.00 95.81 107 GLU A N 1
ATOM 800 C CA . GLU A 1 107 ? -2.155 4.310 11.936 1.00 95.81 107 GLU A CA 1
ATOM 801 C C . GLU A 1 107 ? -2.038 2.769 11.874 1.00 95.81 107 GLU A C 1
ATOM 803 O O . GLU A 1 107 ? -1.478 2.137 12.775 1.00 95.81 107 GLU A O 1
ATOM 808 N N . GLY A 1 108 ? -2.605 2.181 10.821 1.00 94.94 108 GLY A N 1
ATOM 809 C CA . GLY A 1 108 ? -2.699 0.753 10.537 1.00 94.94 108 GLY A CA 1
ATOM 810 C C . GLY A 1 108 ? -3.781 -0.009 11.310 1.00 94.94 108 GLY A C 1
ATOM 811 O O . GLY A 1 108 ? -3.818 -1.237 11.197 1.00 94.94 108 GLY A O 1
ATOM 812 N N . SER A 1 109 ? -4.598 0.650 12.147 1.00 96.19 109 SER A N 1
ATOM 813 C CA . SER A 1 109 ? -5.632 -0.015 12.956 1.00 96.19 109 SER A CA 1
ATOM 814 C C . SER A 1 109 ? -6.587 0.958 13.671 1.00 96.19 109 SER A C 1
ATOM 816 O O . SER A 1 109 ? -6.579 2.162 13.490 1.00 96.19 109 SER A O 1
ATOM 818 N N . TYR A 1 110 ? -7.370 0.462 14.624 1.00 96.94 110 TYR A N 1
ATOM 819 C CA . TYR A 1 110 ? -8.247 1.278 15.454 1.00 96.94 110 TYR A CA 1
ATOM 820 C C . TYR A 1 110 ? -8.381 0.683 16.856 1.00 96.94 110 TYR A C 1
ATOM 822 O O . TYR A 1 110 ? -8.095 -0.491 17.102 1.00 96.94 110 TYR A O 1
ATOM 830 N N . ILE A 1 111 ? -8.793 1.518 17.808 1.00 96.88 111 ILE A N 1
ATOM 831 C CA . ILE A 1 111 ? -9.052 1.110 19.189 1.00 96.88 111 ILE A CA 1
ATOM 832 C C . ILE A 1 111 ? -10.496 1.429 19.546 1.00 96.88 111 ILE A C 1
ATOM 834 O O . ILE A 1 111 ? -10.976 2.532 19.299 1.00 96.88 111 ILE A O 1
ATOM 838 N N . CYS A 1 112 ? -11.152 0.468 20.191 1.00 97.94 112 CYS A N 1
ATOM 839 C CA . CYS A 1 112 ? -12.466 0.640 20.786 1.00 97.94 112 CYS A CA 1
ATOM 840 C C . CYS A 1 112 ? -12.344 0.772 22.307 1.00 97.94 112 CYS A C 1
ATOM 842 O O . CYS A 1 112 ? -11.712 -0.065 22.954 1.00 97.94 112 CYS A O 1
ATOM 844 N N . SER A 1 113 ? -13.007 1.771 22.884 1.00 97.00 113 SER A N 1
ATOM 845 C CA . SER A 1 113 ? -13.061 1.994 24.334 1.00 97.00 113 SER A CA 1
ATOM 846 C C . SER A 1 113 ? -14.511 2.106 24.783 1.00 97.00 113 SER A C 1
ATOM 848 O O . SER A 1 113 ? -15.259 2.905 24.231 1.00 97.00 113 SER A O 1
ATOM 850 N N . CYS A 1 114 ? -14.936 1.319 25.777 1.00 97.25 114 CYS A N 1
ATOM 851 C CA . CYS A 1 114 ? -16.312 1.407 26.274 1.00 97.25 114 CYS A CA 1
ATOM 852 C C . CYS A 1 114 ? -16.620 2.814 26.812 1.00 97.25 114 CYS A C 1
ATOM 854 O O . CYS A 1 114 ? -15.801 3.420 27.504 1.00 97.25 114 CYS A O 1
ATOM 856 N N . LEU A 1 115 ? -17.822 3.308 26.519 1.00 96.00 115 LEU A N 1
ATOM 857 C CA . LEU A 1 115 ? -18.314 4.591 27.011 1.00 96.00 115 LEU A CA 1
ATOM 858 C C . LEU A 1 115 ? -18.477 4.572 28.544 1.00 96.00 115 LEU A C 1
ATOM 860 O O . LEU A 1 115 ? -18.678 3.503 29.135 1.00 96.00 115 LEU A O 1
ATOM 864 N N . PRO A 1 116 ? -18.470 5.741 29.212 1.00 94.50 116 PRO A N 1
ATOM 865 C CA . PRO A 1 116 ? -18.702 5.828 30.652 1.00 94.50 116 PRO A CA 1
ATOM 866 C C . PRO A 1 116 ? -19.982 5.102 31.098 1.00 94.50 116 PRO A C 1
ATOM 868 O O . PRO A 1 116 ? -21.044 5.243 30.491 1.00 94.50 116 PRO A O 1
ATOM 871 N N . GLY A 1 117 ? -19.887 4.320 32.178 1.00 91.88 117 GLY A N 1
ATOM 872 C CA . GLY A 1 117 ? -20.983 3.464 32.657 1.00 91.88 117 GLY A CA 1
ATOM 873 C C . GLY A 1 117 ? -21.078 2.095 31.965 1.00 91.88 117 GLY A C 1
ATOM 874 O O . GLY A 1 117 ? -21.986 1.316 32.268 1.00 91.88 117 GLY A O 1
ATOM 875 N N . TYR A 1 118 ? -20.136 1.779 31.074 1.00 94.44 118 TYR A N 1
ATOM 876 C CA . TYR A 1 118 ? -19.955 0.460 30.476 1.00 94.44 118 TYR A CA 1
ATOM 877 C C . TYR A 1 118 ? -18.540 -0.066 3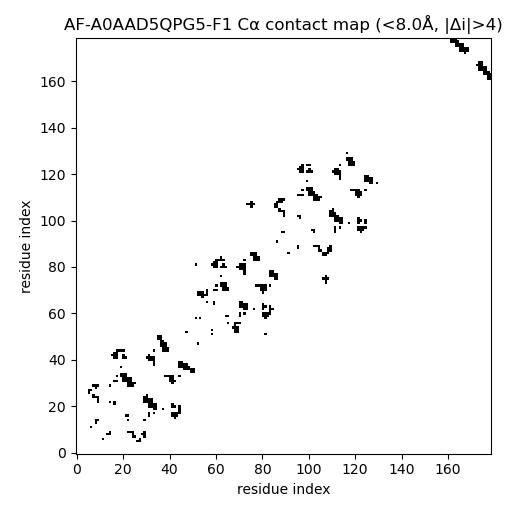0.739 1.00 94.44 118 TYR A C 1
ATOM 879 O O . TYR A 1 118 ? -17.600 0.702 30.921 1.00 94.44 118 TYR A O 1
ATOM 887 N N . ALA A 1 119 ? -18.386 -1.389 30.768 1.00 93.06 119 ALA A N 1
ATOM 888 C CA . ALA A 1 119 ? -17.096 -2.058 30.907 1.00 93.06 119 ALA 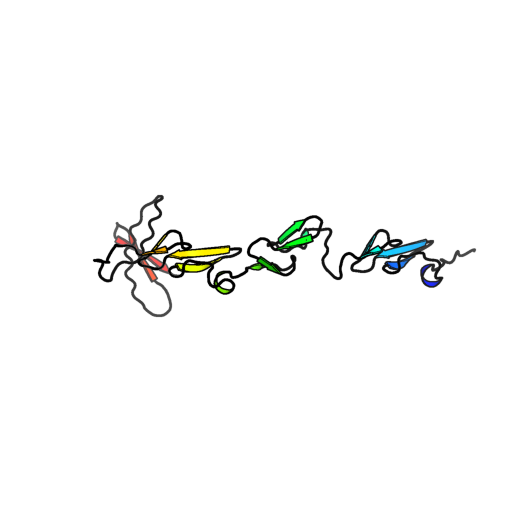A CA 1
ATOM 889 C C . ALA A 1 119 ? -16.991 -3.249 29.951 1.00 93.06 119 ALA A C 1
ATOM 891 O O . ALA A 1 119 ? -17.992 -3.904 29.637 1.00 93.06 119 ALA A O 1
ATOM 892 N N . GLY A 1 120 ? -15.766 -3.525 29.508 1.00 95.12 120 GLY A N 1
ATOM 893 C CA . GLY A 1 120 ? -15.462 -4.563 28.532 1.00 95.12 120 GLY A CA 1
ATOM 894 C C . GLY A 1 120 ? -14.203 -4.236 27.735 1.00 95.12 120 GLY A C 1
ATOM 895 O O . GLY A 1 120 ? -13.377 -3.440 28.175 1.00 95.12 120 GLY A O 1
ATOM 896 N N . ASN A 1 121 ? -14.060 -4.847 26.561 1.00 95.56 121 ASN A N 1
ATOM 897 C CA . ASN A 1 121 ? -12.892 -4.690 25.684 1.00 95.56 121 ASN A CA 1
ATOM 898 C C . ASN A 1 121 ? -13.121 -3.699 24.525 1.00 95.56 121 ASN A C 1
ATOM 900 O O . ASN A 1 121 ? -12.378 -3.730 23.549 1.00 95.56 121 ASN A O 1
ATOM 904 N N . GLY A 1 122 ? -14.188 -2.895 24.576 1.00 95.94 122 GLY A N 1
ATOM 905 C CA . GLY A 1 122 ? -14.582 -1.969 23.505 1.00 95.94 122 GLY A CA 1
ATOM 906 C C . GLY A 1 122 ? -15.341 -2.616 22.340 1.00 95.94 122 GLY A C 1
ATOM 907 O O . GLY A 1 122 ? -16.171 -1.964 21.715 1.00 95.94 122 GLY A O 1
ATOM 908 N N . TYR A 1 123 ? -15.121 -3.904 22.078 1.00 95.75 123 TYR A N 1
ATOM 909 C CA . TYR A 1 123 ? -15.871 -4.683 21.080 1.00 95.75 123 TYR A CA 1
ATOM 910 C C . TYR A 1 123 ? -17.112 -5.361 21.670 1.00 95.75 123 TYR A C 1
ATOM 912 O O . TYR A 1 123 ? -18.048 -5.701 20.954 1.00 95.75 123 TYR A O 1
ATOM 920 N N . ASN A 1 124 ? -17.118 -5.557 22.987 1.00 96.75 124 ASN A N 1
ATOM 921 C CA . ASN A 1 124 ? -18.263 -5.995 23.764 1.00 96.75 124 ASN A CA 1
ATOM 922 C C . ASN A 1 124 ? -18.294 -5.182 25.056 1.00 96.75 124 ASN A C 1
ATOM 924 O O . ASN A 1 124 ? -17.380 -5.289 25.879 1.00 96.75 124 ASN A O 1
ATOM 928 N N . CYS A 1 125 ? -19.324 -4.354 25.213 1.00 96.38 125 CYS A N 1
ATOM 929 C CA . CYS A 1 125 ? -19.472 -3.464 26.356 1.00 96.38 125 CYS A CA 1
ATOM 930 C C . CYS A 1 125 ? -20.758 -3.781 27.119 1.00 96.38 125 CYS A C 1
ATOM 932 O O . CYS A 1 125 ? -21.864 -3.765 26.578 1.00 96.38 125 CYS A O 1
ATOM 934 N N . THR A 1 126 ? -20.621 -4.022 28.421 1.00 96.44 126 THR A N 1
ATOM 935 C CA . THR A 1 126 ? -21.747 -4.328 29.311 1.00 96.44 126 THR A CA 1
ATOM 936 C C . THR A 1 126 ? -21.951 -3.208 30.317 1.00 96.44 126 THR A C 1
ATOM 938 O O . THR A 1 126 ? -20.991 -2.638 30.835 1.00 96.44 126 THR A O 1
ATOM 941 N N . LYS A 1 127 ? -23.215 -2.862 30.583 1.00 94.38 127 LYS A N 1
ATOM 942 C CA . LYS A 1 127 ? -23.557 -1.799 31.531 1.00 94.38 127 LYS A CA 1
ATOM 943 C C . LYS A 1 127 ? -23.068 -2.180 32.925 1.00 94.38 127 LYS A C 1
ATOM 945 O O . LYS A 1 127 ? -23.436 -3.237 33.445 1.00 94.38 127 LYS A O 1
ATOM 950 N N . THR A 1 128 ? -22.280 -1.318 33.552 1.00 86.00 128 THR A N 1
ATOM 951 C CA . THR A 1 128 ? -21.821 -1.559 34.917 1.00 86.00 128 THR A CA 1
ATOM 952 C C . THR A 1 128 ? -22.957 -1.276 35.900 1.00 86.00 128 THR A C 1
ATOM 954 O O . THR A 1 128 ? -23.696 -0.300 35.786 1.00 86.00 128 THR A O 1
ATOM 957 N N . LYS A 1 129 ? -23.134 -2.164 36.888 1.00 71.00 129 LYS A N 1
ATOM 958 C CA . LYS A 1 129 ? -24.139 -2.008 37.960 1.00 71.00 129 LYS A CA 1
ATOM 959 C C . LYS A 1 129 ? -23.733 -0.991 39.026 1.00 71.00 129 LYS A C 1
ATOM 961 O O . LYS A 1 129 ? -24.436 -0.843 40.023 1.00 71.00 129 LYS A O 1
ATOM 966 N N . ILE A 1 130 ? -22.613 -0.302 38.837 1.00 61.88 130 ILE A N 1
ATOM 967 C CA . ILE A 1 130 ? -22.230 0.792 39.714 1.00 61.88 130 ILE A CA 1
ATOM 968 C C . ILE A 1 130 ? -23.128 1.966 39.326 1.00 61.88 130 ILE A C 1
ATOM 970 O O . ILE A 1 130 ? -22.836 2.732 38.414 1.00 61.88 130 ILE A O 1
ATOM 974 N N . ALA 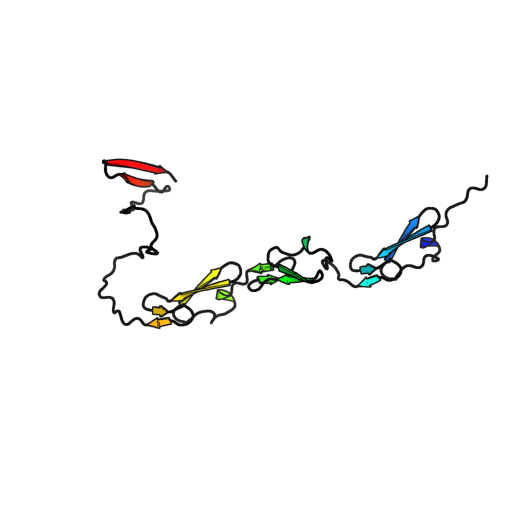A 1 131 ? -24.283 2.059 39.989 1.00 50.12 131 ALA A N 1
ATOM 975 C CA . ALA A 1 131 ? -24.961 3.330 40.129 1.00 50.12 131 ALA A CA 1
ATOM 976 C C . ALA A 1 131 ? -23.947 4.268 40.780 1.00 50.12 131 ALA A C 1
ATOM 978 O O . ALA A 1 131 ? -23.481 4.008 41.891 1.00 50.12 131 ALA A O 1
ATOM 979 N N . ASN A 1 132 ? -23.565 5.314 40.060 1.00 47.47 132 ASN A N 1
ATOM 980 C CA . ASN A 1 132 ? -22.766 6.386 40.612 1.00 47.47 132 ASN A CA 1
ATOM 981 C C . ASN A 1 132 ? -23.541 6.982 41.801 1.00 47.47 132 ASN A C 1
ATOM 983 O O . ASN A 1 132 ? -24.337 7.895 41.627 1.00 47.47 132 ASN A O 1
ATOM 987 N N . ASN A 1 133 ? -23.242 6.532 43.020 1.00 49.09 133 ASN A N 1
ATOM 988 C CA . ASN A 1 133 ? -23.190 7.430 44.175 1.00 49.09 133 ASN A CA 1
ATOM 989 C C . ASN A 1 133 ? -21.861 8.198 44.149 1.00 49.09 133 ASN A C 1
ATOM 991 O O . ASN A 1 133 ? -21.199 8.383 45.164 1.00 49.09 133 ASN A O 1
ATOM 995 N N . PHE A 1 134 ? -21.460 8.621 42.956 1.00 52.00 134 PHE A N 1
ATOM 996 C CA . PHE A 1 134 ? -20.380 9.548 42.748 1.00 52.00 134 PHE A CA 1
ATOM 997 C C . PHE A 1 134 ? -21.029 10.756 42.100 1.00 52.00 134 PHE A C 1
ATOM 999 O O . PHE A 1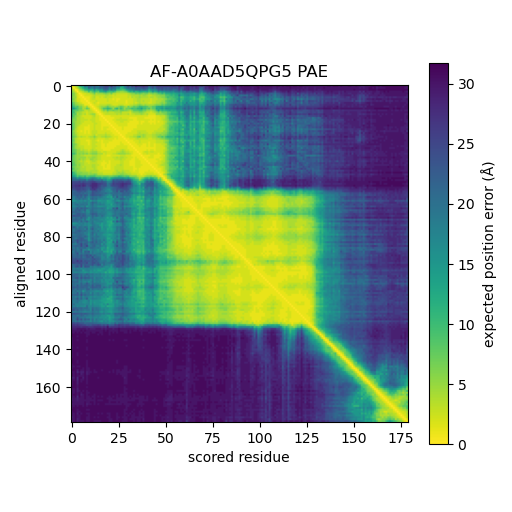 134 ? -21.314 10.784 40.900 1.00 52.00 134 PHE A O 1
ATOM 1006 N N . GLY A 1 135 ? -21.397 11.698 42.969 1.00 43.44 135 GLY A N 1
ATOM 1007 C CA . GLY A 1 135 ? -21.708 13.046 42.546 1.00 43.44 135 GLY A CA 1
ATOM 1008 C C . GLY A 1 135 ? -20.575 13.561 41.668 1.00 43.44 135 GLY A C 1
ATOM 1009 O O . GLY A 1 135 ? -19.425 13.149 41.782 1.00 43.44 135 GLY A O 1
ATOM 1010 N N . THR A 1 136 ? -20.942 14.438 40.753 1.00 48.56 136 THR A N 1
ATOM 1011 C CA . THR A 1 136 ? -20.046 15.258 39.949 1.00 48.56 136 THR A CA 1
ATOM 1012 C C . THR A 1 136 ? -18.835 15.750 40.748 1.00 48.56 136 THR A C 1
ATOM 1014 O O . THR A 1 136 ? -18.976 16.712 41.490 1.00 48.56 136 THR A O 1
ATOM 1017 N N . THR A 1 137 ? -17.693 15.085 40.593 1.00 45.75 137 THR A N 1
ATOM 1018 C CA . THR A 1 137 ? -16.304 15.576 40.635 1.00 45.75 137 THR A CA 1
ATOM 1019 C C . THR A 1 137 ? -15.434 14.350 40.851 1.00 45.75 137 THR A C 1
ATOM 1021 O O . THR A 1 137 ? -15.429 13.824 41.950 1.00 45.75 137 THR A O 1
ATOM 1024 N N . ASP A 1 138 ? -14.788 13.839 39.808 1.00 37.03 138 ASP A N 1
ATOM 1025 C CA . ASP A 1 138 ? -13.341 13.608 39.826 1.00 37.03 138 ASP A CA 1
ATOM 1026 C C . ASP A 1 138 ? -12.910 13.117 38.448 1.00 37.03 138 ASP A C 1
ATOM 1028 O O . ASP A 1 138 ? -13.513 12.234 37.833 1.00 37.03 138 ASP A O 1
ATOM 1032 N N . ALA A 1 139 ? -11.900 13.807 37.934 1.00 40.72 139 ALA A N 1
ATOM 1033 C CA . ALA A 1 139 ? -11.213 13.475 36.713 1.00 40.72 139 ALA A CA 1
ATOM 1034 C C . ALA A 1 139 ? -10.611 12.070 36.816 1.00 40.72 139 ALA A C 1
ATOM 1036 O O . ALA A 1 139 ? -10.211 11.608 37.882 1.00 40.72 139 ALA A O 1
ATOM 1037 N N . MET A 1 140 ? -10.540 11.423 35.662 1.00 39.94 140 MET A N 1
ATOM 1038 C CA . MET A 1 140 ? -9.716 10.257 35.403 1.00 39.94 140 MET A CA 1
ATOM 1039 C C . MET A 1 140 ? -8.266 10.578 35.797 1.00 39.94 140 MET A C 1
ATOM 1041 O O . MET A 1 140 ? -7.564 11.241 35.041 1.00 39.94 140 MET A O 1
ATOM 1045 N N . GLU A 1 141 ? -7.837 10.164 36.992 1.00 37.91 141 GLU A N 1
ATOM 1046 C CA . GLU A 1 141 ? -6.412 10.050 37.294 1.00 37.91 141 GLU A CA 1
ATOM 1047 C C . GLU A 1 141 ? -5.921 8.686 36.815 1.00 37.91 141 GLU A C 1
ATOM 1049 O O . GLU A 1 141 ? -6.384 7.624 37.245 1.00 37.91 141 GLU A O 1
ATOM 1054 N N . ASP A 1 142 ? -4.987 8.765 35.873 1.00 43.09 142 ASP A N 1
ATOM 1055 C CA . ASP A 1 142 ? -4.145 7.691 35.381 1.00 43.09 142 ASP A CA 1
ATOM 1056 C C . ASP A 1 142 ? -3.540 6.876 36.529 1.00 43.09 142 ASP A C 1
ATOM 1058 O O . ASP A 1 142 ? -2.661 7.339 37.257 1.00 43.09 142 ASP A O 1
ATOM 1062 N N . HIS A 1 143 ? -3.924 5.605 36.633 1.00 37.56 143 HIS A N 1
ATOM 1063 C CA . HIS A 1 143 ? -3.175 4.634 37.424 1.00 37.56 143 HIS A CA 1
ATOM 1064 C C . HIS A 1 143 ? -2.972 3.325 36.661 1.00 37.56 143 HIS A C 1
ATOM 1066 O O . HIS A 1 143 ? -3.533 2.278 36.975 1.00 37.56 143 HIS A O 1
ATOM 1072 N N . VAL A 1 144 ? -2.056 3.387 35.692 1.00 35.69 144 VAL A N 1
ATOM 1073 C CA . VAL A 1 144 ? -1.110 2.295 35.445 1.00 35.69 144 VAL A CA 1
ATOM 1074 C C . VAL A 1 144 ? 0.086 2.541 36.369 1.00 35.69 144 VAL A C 1
ATOM 1076 O O . VAL A 1 144 ? 0.793 3.536 36.238 1.00 35.69 144 VAL A O 1
ATOM 1079 N N . ILE A 1 145 ? 0.296 1.668 37.354 1.00 39.91 145 ILE A N 1
ATOM 1080 C CA . ILE A 1 145 ? 1.431 1.767 38.280 1.00 39.91 145 ILE A CA 1
ATOM 1081 C C . ILE A 1 145 ? 2.715 1.329 37.565 1.00 39.91 145 ILE A C 1
ATOM 1083 O O . ILE A 1 145 ? 2.825 0.162 37.204 1.00 39.91 145 ILE A O 1
ATOM 1087 N N . SER A 1 146 ? 3.718 2.215 37.476 1.00 33.12 146 SER A N 1
ATOM 1088 C CA . SER A 1 146 ? 5.114 1.843 37.771 1.00 33.12 146 SER A CA 1
ATOM 1089 C C . SER A 1 146 ? 6.045 3.054 37.971 1.00 33.12 146 SER A C 1
ATOM 1091 O O . SER A 1 146 ? 6.529 3.666 37.025 1.00 33.12 146 SER A O 1
ATOM 1093 N N . SER A 1 147 ? 6.365 3.291 39.248 1.00 38.47 147 SER A N 1
ATOM 1094 C CA . SER A 1 147 ? 7.562 3.955 39.795 1.00 38.47 147 SER A CA 1
ATOM 1095 C C . SER A 1 147 ? 7.723 5.491 39.683 1.00 38.47 147 SER A C 1
ATOM 1097 O O . SER A 1 147 ? 7.799 6.053 38.602 1.00 38.47 147 SER A O 1
ATOM 1099 N N . LEU A 1 148 ? 7.926 6.109 40.864 1.00 34.53 148 LEU A N 1
ATOM 1100 C CA . LEU A 1 148 ? 8.526 7.434 41.150 1.00 34.53 148 LEU A CA 1
ATOM 1101 C C . LEU A 1 148 ? 7.578 8.656 41.303 1.00 34.53 148 LEU A C 1
ATOM 1103 O O . LEU A 1 148 ? 7.395 9.460 40.404 1.00 34.53 148 LEU A O 1
ATOM 1107 N N . ILE A 1 149 ? 7.042 8.790 42.529 1.00 46.88 149 ILE A N 1
ATOM 1108 C CA . ILE A 1 149 ? 6.838 10.011 43.352 1.00 46.88 149 ILE A CA 1
ATOM 1109 C C . ILE A 1 149 ? 6.628 11.342 42.599 1.00 46.88 149 ILE A C 1
ATOM 1111 O O . ILE A 1 149 ? 7.634 11.954 42.304 1.00 46.88 149 ILE A O 1
ATOM 1115 N N . TRP A 1 150 ? 5.393 11.860 42.470 1.00 30.19 150 TRP A N 1
ATOM 1116 C CA . TRP A 1 150 ? 5.013 13.297 42.578 1.00 30.19 150 TRP A CA 1
ATOM 1117 C C . TRP A 1 150 ? 3.483 13.395 42.796 1.00 30.19 150 TRP A C 1
ATOM 1119 O O . TRP A 1 150 ? 2.719 12.778 42.064 1.00 30.19 150 TRP A O 1
ATOM 1129 N N . LYS A 1 151 ? 3.011 14.141 43.810 1.00 38.31 151 LYS A N 1
ATOM 1130 C CA . LYS A 1 151 ? 1.578 14.467 43.992 1.00 38.31 151 LYS A CA 1
ATOM 1131 C C . LYS A 1 151 ? 1.283 15.782 43.265 1.00 38.31 151 LYS A C 1
ATOM 1133 O O . LYS A 1 151 ? 1.743 16.826 43.722 1.00 38.31 151 LYS A O 1
ATOM 1138 N N . HIS A 1 152 ? 0.533 15.745 42.167 1.00 39.19 152 HIS A N 1
ATOM 1139 C CA . HIS A 1 152 ? 0.078 16.950 41.470 1.00 39.19 152 HIS A CA 1
ATOM 1140 C C . HIS A 1 152 ? -1.205 17.491 42.118 1.00 39.19 152 HIS A C 1
ATOM 1142 O O . HIS A 1 152 ? -2.201 16.790 42.236 1.00 39.19 152 HIS A O 1
ATOM 1148 N N . VAL A 1 153 ? -1.190 18.757 42.538 1.00 41.25 153 VAL A N 1
ATOM 1149 C CA . VAL A 1 153 ? -2.402 19.520 42.869 1.00 41.25 153 VAL A CA 1
ATOM 1150 C C . VAL A 1 153 ? -2.486 20.654 41.856 1.00 41.25 153 VAL A C 1
ATOM 1152 O O . VAL A 1 153 ? -1.854 21.694 42.024 1.00 41.25 153 VAL A O 1
ATOM 1155 N N . SER A 1 154 ? -3.237 20.449 40.778 1.00 39.72 154 SER A N 1
ATOM 1156 C CA . SER A 1 154 ? -3.388 21.439 39.709 1.00 39.72 154 SER A CA 1
ATOM 1157 C C . SER A 1 154 ? -4.596 22.337 39.985 1.00 39.72 154 SER A C 1
ATOM 1159 O O . SER A 1 154 ? -5.739 21.939 39.776 1.00 39.72 154 SER A O 1
ATOM 1161 N N . LYS A 1 155 ? -4.367 23.577 40.437 1.00 41.00 155 LYS A N 1
ATOM 1162 C CA . LYS A 1 155 ? -5.371 24.654 40.355 1.00 41.00 155 LYS A CA 1
ATOM 1163 C C . LYS A 1 155 ? -5.058 25.522 39.135 1.00 41.00 155 LYS A C 1
ATOM 1165 O O . LYS A 1 155 ? -4.064 26.238 39.137 1.00 41.00 155 LYS A O 1
ATOM 1170 N N . CYS A 1 156 ? -5.903 25.468 38.104 1.00 29.84 156 CYS A N 1
ATOM 1171 C CA . CYS A 1 156 ? -5.783 26.314 36.913 1.00 29.84 156 CYS A CA 1
ATOM 1172 C C . CYS A 1 156 ? -6.425 27.692 37.143 1.00 29.84 156 CYS A C 1
ATOM 1174 O O . CYS A 1 156 ? -7.607 27.774 37.474 1.00 29.84 156 CYS A O 1
ATOM 1176 N N . VAL A 1 157 ? -5.680 28.774 36.894 1.00 38.72 157 VAL A N 1
ATOM 1177 C CA . VAL A 1 157 ? -6.230 30.131 36.729 1.00 38.72 157 VAL A CA 1
ATOM 1178 C C . VAL A 1 157 ? -5.893 30.606 35.317 1.00 38.72 157 VAL A C 1
ATOM 1180 O O . VAL A 1 157 ? -4.731 30.632 34.925 1.00 38.72 157 VAL A O 1
ATOM 1183 N N . ARG A 1 158 ? -6.921 30.955 34.536 1.00 33.72 158 ARG A N 1
ATOM 1184 C CA . ARG A 1 158 ? -6.799 31.366 33.131 1.00 33.72 158 ARG A CA 1
ATOM 1185 C C . ARG A 1 158 ? -6.600 32.881 33.036 1.00 33.72 158 ARG A C 1
ATOM 1187 O O . ARG A 1 158 ? -7.526 33.630 33.328 1.00 33.72 158 ARG A O 1
ATOM 1194 N N . LEU A 1 159 ? -5.437 33.319 32.557 1.00 36.16 159 LEU A N 1
ATOM 1195 C CA . LEU A 1 159 ? -5.186 34.675 32.050 1.00 36.16 159 LEU A CA 1
ATOM 1196 C C . LEU A 1 159 ? -4.501 34.566 30.679 1.00 36.16 159 LEU A C 1
ATOM 1198 O O . LEU A 1 159 ? -3.837 33.581 30.379 1.00 36.16 159 LEU A O 1
ATOM 1202 N N . GLN A 1 160 ? -4.795 35.520 29.802 1.00 46.66 160 GLN A N 1
ATOM 1203 C CA . GLN A 1 160 ? -4.663 35.415 28.348 1.00 46.66 160 GLN A CA 1
ATOM 1204 C C . GLN A 1 160 ? -3.267 34.981 27.834 1.00 46.66 160 GLN A C 1
ATOM 1206 O O . GLN A 1 160 ? -2.237 35.561 28.157 1.00 46.66 160 GLN A O 1
ATOM 1211 N N . THR A 1 161 ? -3.308 33.988 26.936 1.00 47.03 161 THR A N 1
ATOM 1212 C CA . THR A 1 161 ? -2.313 33.559 25.926 1.00 47.03 161 THR A CA 1
ATOM 1213 C C . THR A 1 161 ? -1.009 32.847 26.314 1.00 47.03 161 THR A C 1
ATOM 1215 O O . THR A 1 161 ? -0.323 32.433 25.390 1.00 47.03 161 THR A O 1
ATOM 1218 N N . PHE A 1 162 ? -0.715 32.547 27.583 1.00 43.00 162 PHE A N 1
ATOM 1219 C CA . PHE A 1 162 ? 0.361 31.595 27.940 1.00 43.00 162 PHE A CA 1
ATOM 1220 C C . PHE A 1 162 ? -0.020 30.742 29.161 1.00 43.00 162 PHE A C 1
ATOM 1222 O O . PHE A 1 162 ? -0.701 31.228 30.066 1.00 43.00 162 PHE A O 1
ATOM 1229 N N . TRP A 1 163 ? 0.391 29.469 29.187 1.00 45.38 163 TRP A N 1
ATOM 1230 C CA . TRP A 1 163 ? 0.156 28.572 30.324 1.00 45.38 163 TRP A CA 1
ATOM 1231 C C . TRP A 1 163 ? 1.295 28.749 31.338 1.00 45.38 163 TRP A C 1
ATOM 1233 O O . TRP A 1 163 ? 2.428 28.365 31.064 1.00 45.38 163 TRP A O 1
ATOM 1243 N N . LEU A 1 164 ? 1.013 29.338 32.506 1.00 45.06 164 LEU A N 1
ATOM 1244 C CA . LEU A 1 164 ? 1.940 29.293 33.642 1.00 45.06 164 LEU A CA 1
ATOM 1245 C C . LEU A 1 164 ? 1.639 28.051 34.482 1.00 45.06 164 LEU A C 1
ATOM 1247 O O . LEU A 1 164 ? 0.603 27.985 35.145 1.00 45.06 164 LEU A O 1
ATOM 1251 N N . GLU A 1 165 ? 2.567 27.098 34.506 1.00 49.97 165 GLU A N 1
ATOM 1252 C CA . GLU A 1 165 ? 2.574 26.050 35.525 1.00 49.97 165 GLU A CA 1
ATOM 1253 C C . GLU A 1 165 ? 3.398 26.523 36.728 1.00 49.97 165 GLU A C 1
ATOM 1255 O O . GLU A 1 165 ? 4.584 26.842 36.615 1.00 49.97 165 GLU A O 1
ATOM 1260 N N . LEU A 1 166 ? 2.745 26.590 37.891 1.00 48.91 166 LEU A N 1
ATOM 1261 C CA . LEU A 1 166 ? 3.383 26.852 39.179 1.00 48.91 166 LEU A CA 1
ATOM 1262 C C . LEU A 1 166 ? 3.586 25.519 39.898 1.00 48.91 166 LEU A C 1
ATOM 1264 O O . LEU A 1 166 ? 2.626 24.921 40.382 1.00 48.91 166 LEU A O 1
ATOM 1268 N N . ALA A 1 167 ? 4.836 25.072 39.996 1.00 53.19 167 ALA A N 1
ATOM 1269 C CA . ALA A 1 167 ? 5.203 23.932 40.828 1.00 53.19 167 ALA A CA 1
ATOM 1270 C C . ALA A 1 167 ? 5.728 24.437 42.180 1.00 53.19 167 ALA A C 1
ATOM 1272 O O . ALA A 1 167 ? 6.673 25.228 42.229 1.00 53.19 167 ALA A O 1
ATOM 1273 N N . ILE A 1 168 ? 5.118 23.986 43.280 1.00 51.53 168 ILE A N 1
ATOM 1274 C CA . ILE A 1 168 ? 5.565 24.294 44.644 1.00 51.53 168 ILE A CA 1
ATOM 1275 C C . ILE A 1 168 ? 6.277 23.061 45.198 1.00 51.53 168 ILE A C 1
ATOM 1277 O O . ILE A 1 168 ? 5.661 22.016 45.402 1.00 51.53 168 ILE A O 1
ATOM 1281 N N . GLY A 1 169 ? 7.581 23.182 45.443 1.00 46.19 169 GLY A N 1
ATOM 1282 C CA . GLY A 1 169 ? 8.362 22.145 46.110 1.00 46.19 169 GLY A CA 1
ATOM 1283 C C . GLY A 1 169 ? 8.038 22.065 47.604 1.00 46.19 169 GLY A C 1
ATOM 1284 O O . GLY A 1 169 ? 7.657 23.056 48.226 1.00 46.19 169 GLY A O 1
ATOM 1285 N N . SER A 1 170 ? 8.265 20.903 48.218 1.00 44.94 170 SER A N 1
ATOM 1286 C CA . SER A 1 170 ? 8.022 20.651 49.651 1.00 44.94 170 SER A CA 1
ATOM 1287 C C . SER A 1 170 ? 8.793 21.573 50.613 1.00 44.94 170 SER A C 1
ATOM 1289 O O . SER A 1 170 ? 8.460 21.625 51.791 1.00 44.94 170 SER A O 1
ATOM 1291 N N . ASN A 1 171 ? 9.783 22.325 50.116 1.00 50.91 171 ASN A N 1
ATOM 1292 C CA . ASN A 1 171 ? 10.561 23.318 50.867 1.00 50.91 171 ASN A CA 1
ATOM 1293 C C . ASN A 1 171 ? 10.109 24.773 50.607 1.00 50.91 171 ASN A C 1
ATOM 1295 O O . ASN A 1 171 ? 10.827 25.710 50.946 1.00 50.91 171 ASN A O 1
ATOM 1299 N N . GLY A 1 172 ? 8.954 24.982 49.965 1.00 54.81 172 GLY A N 1
ATOM 1300 C CA . GLY A 1 172 ? 8.409 26.313 49.663 1.00 54.81 172 GLY A CA 1
ATOM 1301 C C . GLY A 1 172 ? 9.038 27.008 48.451 1.00 54.81 172 GLY A C 1
ATOM 1302 O O . GLY A 1 172 ? 8.791 28.188 48.220 1.00 54.81 172 GLY A O 1
ATOM 1303 N N . THR A 1 173 ? 9.850 26.301 47.664 1.00 42.88 173 THR A N 1
ATOM 1304 C CA . THR A 1 173 ? 10.457 26.834 46.437 1.00 42.88 173 THR A CA 1
ATOM 1305 C C . THR A 1 173 ? 9.443 26.800 45.295 1.00 42.88 173 THR A C 1
ATOM 1307 O O . THR A 1 173 ? 8.809 25.769 45.071 1.00 42.88 173 THR A O 1
ATOM 1310 N N . ILE A 1 174 ? 9.294 27.914 44.576 1.00 64.50 174 ILE A N 1
ATOM 1311 C CA . ILE A 1 174 ? 8.374 28.035 43.439 1.00 64.50 174 ILE A CA 1
ATOM 1312 C C . ILE A 1 174 ? 9.187 27.973 42.149 1.00 64.50 174 ILE A C 1
ATOM 1314 O O . ILE A 1 174 ? 10.069 28.806 41.935 1.00 64.50 174 ILE A O 1
ATOM 1318 N N . LEU A 1 175 ? 8.883 26.998 41.293 1.00 48.62 175 LEU A N 1
ATOM 1319 C CA . LEU A 1 175 ? 9.433 26.905 39.945 1.00 48.62 175 LEU A CA 1
ATOM 1320 C C . LEU A 1 175 ? 8.352 27.325 38.946 1.00 48.62 175 LEU A C 1
ATOM 1322 O O . LEU A 1 175 ? 7.258 26.759 38.938 1.00 48.62 175 LEU A O 1
ATOM 1326 N N . ILE A 1 176 ? 8.665 28.330 38.128 1.00 59.12 176 ILE A N 1
ATOM 1327 C CA . ILE A 1 176 ? 7.786 28.820 37.063 1.00 59.12 176 ILE A CA 1
ATOM 1328 C C . ILE A 1 176 ? 8.283 28.218 35.754 1.00 59.12 176 ILE A C 1
ATOM 1330 O O . ILE A 1 176 ? 9.387 28.536 35.309 1.00 59.12 176 ILE A O 1
ATOM 1334 N N . ILE A 1 177 ? 7.476 27.351 35.145 1.00 55.59 177 ILE A N 1
ATOM 1335 C CA . ILE A 1 177 ? 7.764 26.797 33.821 1.00 55.59 177 ILE A CA 1
ATOM 1336 C C . ILE A 1 177 ? 6.958 27.606 32.806 1.00 55.59 177 ILE A C 1
ATOM 1338 O O . ILE A 1 177 ? 5.730 27.622 32.849 1.00 55.59 177 ILE A O 1
ATOM 1342 N N . LEU A 1 178 ? 7.663 28.310 31.919 1.00 46.09 178 LEU A N 1
ATOM 1343 C CA . LEU A 1 178 ? 7.066 29.058 30.814 1.00 46.09 178 LEU A CA 1
ATOM 1344 C C . LEU A 1 178 ? 7.001 28.143 29.583 1.00 46.09 178 LEU A C 1
ATOM 1346 O O . LEU A 1 178 ? 8.044 27.665 29.129 1.00 46.09 178 LEU A O 1
ATOM 1350 N N . ARG A 1 179 ? 5.795 27.902 29.059 1.00 57.56 179 ARG A N 1
ATOM 1351 C CA . ARG A 1 179 ? 5.556 27.286 27.745 1.00 57.56 179 ARG A CA 1
ATOM 1352 C C . ARG A 1 179 ? 4.745 28.215 26.859 1.00 57.56 179 ARG A C 1
ATOM 1354 O O . ARG A 1 179 ? 3.741 28.770 27.363 1.00 57.56 179 ARG A O 1
#

InterPro domains:
  IPR000152 EGF-type aspartate/asparagine hydroxylation site [PS00010] (23-34)
  IPR000152 EGF-type aspartate/asparagine hydroxylation site [PS00010] (103-114)
  IPR000742 EGF-like domain [PS01186] (112-125)
  IPR000742 EGF-like domain [PS50026] (6-46)
  IPR000742 EGF-like domain [PS50026] (86-126)
  IPR000742 EGF-like domain [SM00181] (9-46)
  IPR000742 EGF-like domain [SM00181] (56-85)
  IPR000742 EGF-like domain [SM00181] (89-126)
  IPR001881 EGF-like calcium-binding domain [SM00179] (6-46)
  IPR001881 EGF-like calcium-binding domain [SM00179] (86-126)
  IPR009030 Growth factor receptor cysteine-rich domain superfamily [SSF57184] (4-127)
  IPR013032 EGF-like, conserved site [PF12661] (60-77)
  IPR018097 EGF-like calcium-binding, conserved site [PS01187] (86-112)
  IPR049883 NOTCH1, EGF-like calcium-binding domain [PF07645] (6-45)
  IPR049883 NOTCH1, EGF-like calcium-binding domain [PF07645] (86-125)
  IPR051586 Protein kinase C-binding NELL [PTHR24042] (58-129)

Organism: Parelaphostrongylus tenuis (NCBI:txid148309)